Protein AF-K9UWV0-F1 (afdb_monomer_lite)

Radius of gyration: 63.58 Å; chains: 1; bounding box: 113×37×170 Å

Sequence (216 aa):
MSTNNFKTPLGYIEQAIAELRKTQDELQDELREVRNFKEKYFHLETQLQMTQQELENTKLKLQIQEQKLQTEQESIKNLKKEVKNLINESEQTKQKVENLDKKTDKTVQDIKKGVENGSIVAQKALMLKGKDNEHWIKFRKLDGANHHCLQVLRNDNTWHDDVKVKSALFLQASDDKHWMRYKYMKDGKYHTFYIWDVNDTWHHCVRVGAAKKIRD

Secondary structure (DSSP, 8-state):
-----TTSHHHHHHHHHHHHHHHHHHHHHHHHHHHHHHHHHHHHHHHHHHHHHHHHHHHHHHHHHHHHHHHHHHHHHHHHHHHHHHHHHHHHHHHHHHHHHHHHHHHHHHHHHHHHTSHHHHHHS---B-SSTTEEEEEEEE-TT--EEEEEEETTS-EEEEEEE-SSSS---SSTTEEEEE---SSTTEEEEEEEETTS-EEEEEEEEPPP----

Foldseek 3Di:
DDPPPVPDPVSVVVVVVVVVVVVVVVVVVVVVVVVVVVVVVVVVVVVVVVVVVVVVVVVVVVVVVVVVVVVVVVVVVVVVVVVVVVVVVVVVVVVVVVVVVVVVVVVVVVVVVCVVLCVVVQVVPPFPQDPDVFWTFHFDDQDPVRWGWTWIQGNVRDTDDTATADPDPAGQGPDPFWGWDFDDDPPPFWGKIWIAGPVRDTDDIDTDTDPPDPDD

pLDDT: mean 72.87, std 24.26, range [33.03, 98.44]

Structure (mmCIF, N/CA/C/O backbone):
data_AF-K9UWV0-F1
#
_entry.id   AF-K9UWV0-F1
#
loop_
_atom_site.group_PDB
_atom_site.id
_atom_site.type_symbol
_atom_site.label_atom_id
_atom_site.label_alt_id
_atom_site.label_comp_id
_atom_site.label_asym_id
_atom_site.label_entity_id
_atom_site.label_seq_id
_atom_site.pdbx_PDB_ins_code
_atom_site.Cartn_x
_atom_site.Cartn_y
_atom_site.Cartn_z
_atom_site.occupancy
_atom_site.B_iso_or_equiv
_atom_site.auth_seq_id
_atom_site.auth_comp_id
_atom_site.auth_asym_id
_atom_site.auth_atom_id
_atom_site.pdbx_PDB_model_num
ATOM 1 N N . MET A 1 1 ? 26.944 11.329 -88.904 1.00 37.94 1 MET A N 1
ATOM 2 C CA . MET A 1 1 ? 27.932 10.371 -89.442 1.00 37.94 1 MET A CA 1
ATOM 3 C C . MET A 1 1 ? 29.234 10.596 -88.692 1.00 37.94 1 MET A C 1
ATOM 5 O O . MET A 1 1 ? 29.905 11.576 -88.972 1.00 37.94 1 MET A O 1
ATOM 9 N N . SER A 1 2 ? 29.524 9.779 -87.676 1.00 42.41 2 SER A N 1
ATOM 10 C CA . SER A 1 2 ? 30.795 9.859 -86.947 1.00 42.41 2 SER A CA 1
ATOM 11 C C . SER A 1 2 ? 31.796 8.965 -87.669 1.00 42.41 2 SER A C 1
ATOM 13 O O . SER A 1 2 ? 31.591 7.756 -87.771 1.00 42.41 2 SER A O 1
ATOM 15 N N . THR A 1 3 ? 32.811 9.564 -88.280 1.00 50.31 3 THR A N 1
ATOM 16 C CA . THR A 1 3 ? 33.887 8.835 -88.949 1.00 50.31 3 THR A CA 1
ATOM 17 C C . THR A 1 3 ? 34.762 8.189 -87.886 1.00 50.31 3 THR A C 1
ATOM 19 O O . THR A 1 3 ? 35.484 8.877 -87.171 1.00 50.31 3 THR A O 1
ATOM 22 N N . ASN A 1 4 ? 34.678 6.864 -87.788 1.00 55.62 4 ASN A N 1
ATOM 23 C CA . ASN A 1 4 ? 35.527 6.016 -86.958 1.00 55.62 4 ASN A CA 1
ATOM 24 C C . ASN A 1 4 ? 37.013 6.222 -87.311 1.00 55.62 4 ASN A C 1
ATOM 26 O O . ASN A 1 4 ? 37.564 5.522 -88.159 1.00 55.62 4 ASN A O 1
ATOM 30 N N . ASN A 1 5 ? 37.664 7.179 -86.643 1.00 55.94 5 ASN A N 1
ATOM 31 C CA . ASN A 1 5 ? 39.072 7.550 -86.828 1.00 55.94 5 ASN A CA 1
ATOM 32 C C . ASN A 1 5 ? 40.037 6.639 -86.029 1.00 55.94 5 ASN A C 1
ATOM 34 O O . ASN A 1 5 ? 41.188 6.991 -85.769 1.00 55.94 5 ASN A O 1
ATOM 38 N N . PHE A 1 6 ? 39.570 5.438 -85.661 1.00 56.84 6 PHE A N 1
ATOM 39 C CA . PHE A 1 6 ? 40.219 4.453 -84.780 1.00 56.84 6 PHE A CA 1
ATOM 40 C C . PHE A 1 6 ? 41.472 3.777 -85.361 1.00 56.84 6 PHE A C 1
ATOM 42 O O . PHE A 1 6 ? 41.921 2.760 -84.847 1.00 56.84 6 PHE A O 1
ATOM 49 N N . LYS A 1 7 ? 42.023 4.283 -86.467 1.00 61.12 7 LYS A N 1
ATOM 50 C CA . LYS A 1 7 ? 43.226 3.726 -87.107 1.00 61.12 7 LYS A CA 1
ATOM 51 C C . LYS A 1 7 ? 44.430 4.660 -87.042 1.00 61.12 7 LYS A C 1
ATOM 53 O O . LYS A 1 7 ? 45.480 4.325 -87.582 1.00 61.12 7 LYS A O 1
ATOM 58 N N . THR A 1 8 ? 44.294 5.814 -86.389 1.00 77.62 8 THR A N 1
ATOM 59 C CA . THR A 1 8 ? 45.406 6.739 -86.158 1.00 77.62 8 THR A CA 1
ATOM 60 C C . THR A 1 8 ? 45.798 6.731 -84.680 1.00 77.62 8 THR A C 1
ATOM 62 O O . THR A 1 8 ? 44.920 6.627 -83.821 1.00 77.62 8 THR A O 1
ATOM 65 N N . PRO A 1 9 ? 47.094 6.880 -84.352 1.00 83.19 9 PRO A N 1
ATOM 66 C CA . PRO A 1 9 ? 47.540 7.049 -82.970 1.00 83.19 9 PRO A CA 1
ATOM 67 C C . PRO A 1 9 ? 46.796 8.167 -82.220 1.00 83.19 9 PRO A C 1
ATOM 69 O O . PRO A 1 9 ? 46.541 8.037 -81.028 1.00 83.19 9 PRO A O 1
ATOM 72 N N . LEU A 1 10 ? 46.388 9.230 -82.924 1.00 86.56 10 LEU A N 1
ATOM 73 C CA . LEU A 1 10 ? 45.634 10.345 -82.350 1.00 86.56 10 LEU A CA 1
ATOM 74 C C . LEU A 1 10 ? 44.231 9.929 -81.874 1.00 86.56 10 LEU A C 1
ATOM 76 O O . LEU A 1 10 ? 43.853 10.270 -80.759 1.00 86.56 10 LEU A O 1
ATOM 80 N N . GLY A 1 11 ? 43.495 9.134 -82.660 1.00 86.62 11 GLY A N 1
ATOM 81 C CA . GLY A 1 11 ? 42.154 8.670 -82.281 1.00 86.62 11 GLY A CA 1
ATOM 82 C C . GLY A 1 11 ? 42.142 7.777 -81.031 1.00 86.62 11 GLY A C 1
ATOM 83 O O . GLY A 1 11 ? 41.227 7.872 -80.217 1.00 86.62 11 GLY A O 1
ATOM 84 N N . TYR A 1 12 ? 43.183 6.957 -80.830 1.00 88.94 12 TYR A N 1
ATOM 85 C CA . TYR A 1 12 ? 43.345 6.175 -79.596 1.00 88.94 12 TYR A CA 1
ATOM 86 C C . TYR A 1 12 ? 43.600 7.063 -78.372 1.00 88.94 12 TYR A C 1
ATOM 88 O O . TYR A 1 12 ? 43.059 6.802 -77.298 1.00 88.94 12 TYR A O 1
ATOM 96 N N . ILE A 1 13 ? 44.397 8.124 -78.531 1.00 89.38 13 ILE A N 1
ATOM 97 C CA . ILE A 1 13 ? 44.673 9.087 -77.457 1.00 89.38 13 ILE A CA 1
ATOM 98 C C . ILE A 1 13 ? 43.399 9.858 -77.087 1.00 89.38 13 ILE A C 1
ATOM 100 O O . ILE A 1 13 ? 43.100 10.012 -75.905 1.00 89.38 13 ILE A O 1
ATOM 104 N N . GLU A 1 14 ? 42.618 10.303 -78.073 1.00 90.44 14 GLU A N 1
ATOM 105 C CA . GLU A 1 14 ? 41.349 11.006 -77.842 1.00 90.44 14 GLU A CA 1
ATOM 106 C C . GLU A 1 14 ? 40.330 10.133 -77.095 1.00 90.44 14 GLU A C 1
ATOM 108 O O . GLU A 1 14 ? 39.686 10.610 -76.158 1.00 90.44 14 GLU A O 1
ATOM 113 N N . GLN A 1 15 ? 40.226 8.847 -77.450 1.00 89.19 15 GLN A N 1
ATOM 114 C CA . GLN A 1 15 ? 39.376 7.894 -76.733 1.00 89.19 15 GLN A CA 1
ATOM 115 C C . GLN A 1 15 ? 39.848 7.687 -75.290 1.00 89.19 15 GLN A C 1
ATOM 117 O O . GLN A 1 15 ? 39.036 7.774 -74.371 1.00 89.19 15 GLN A O 1
ATOM 122 N N . ALA A 1 16 ? 41.148 7.474 -75.075 1.00 91.81 16 ALA A N 1
ATOM 123 C CA . ALA A 1 16 ? 41.698 7.305 -73.733 1.00 91.81 16 ALA A CA 1
ATOM 124 C C . ALA A 1 16 ? 41.446 8.543 -72.851 1.00 91.81 16 ALA A C 1
ATOM 126 O O . ALA A 1 16 ? 41.105 8.409 -71.679 1.00 91.81 16 ALA A O 1
ATOM 127 N N . ILE A 1 17 ? 41.546 9.756 -73.411 1.00 94.25 17 ILE A N 1
ATOM 128 C CA . ILE A 1 17 ? 41.207 10.998 -72.698 1.00 94.25 17 ILE A CA 1
ATOM 129 C C . ILE A 1 17 ? 39.714 11.044 -72.345 1.00 94.25 17 ILE A C 1
ATOM 131 O O . ILE A 1 17 ? 39.366 11.456 -71.238 1.00 94.25 17 ILE A O 1
ATOM 135 N N . ALA A 1 18 ? 38.827 10.645 -73.261 1.00 94.44 18 ALA A N 1
ATOM 136 C CA . ALA A 1 18 ? 37.388 10.619 -73.005 1.00 94.44 18 ALA A CA 1
ATOM 137 C C . ALA A 1 18 ? 37.016 9.606 -71.908 1.00 94.44 18 ALA A C 1
ATOM 139 O O . ALA A 1 18 ? 36.227 9.931 -71.021 1.00 94.44 18 ALA A O 1
ATOM 140 N N . GLU A 1 19 ? 37.619 8.416 -71.930 1.00 95.44 19 GLU A N 1
ATOM 141 C CA . GLU A 1 19 ? 37.446 7.396 -70.892 1.00 95.44 19 GLU A CA 1
ATOM 142 C C . GLU A 1 19 ? 37.966 7.886 -69.536 1.00 95.44 19 GLU A C 1
ATOM 144 O O . GLU A 1 19 ? 37.238 7.815 -68.551 1.00 95.44 19 GLU A O 1
ATOM 149 N N . LEU A 1 20 ? 39.162 8.489 -69.489 1.00 95.81 20 LEU A N 1
ATOM 150 C CA . LEU A 1 20 ? 39.713 9.068 -68.259 1.00 95.81 20 LEU A CA 1
ATOM 151 C C . LEU A 1 20 ? 38.813 10.157 -67.666 1.00 95.81 20 LEU A C 1
ATOM 153 O O . LEU A 1 20 ? 38.640 10.205 -66.450 1.00 95.81 20 LEU A O 1
ATOM 157 N N . ARG A 1 21 ? 38.218 11.016 -68.505 1.00 96.00 21 ARG A N 1
ATOM 158 C CA . ARG A 1 21 ? 37.252 12.030 -68.049 1.00 96.00 21 ARG A CA 1
ATOM 159 C C . ARG A 1 21 ? 35.995 11.390 -67.469 1.00 96.00 21 ARG A C 1
ATOM 161 O O . ARG A 1 21 ? 35.570 11.788 -66.395 1.00 96.00 21 ARG A O 1
ATOM 168 N N . LYS A 1 22 ? 35.452 10.361 -68.125 1.00 96.50 22 LYS A N 1
ATOM 169 C CA . LYS A 1 22 ? 34.289 9.620 -67.616 1.00 96.50 22 LYS A CA 1
ATOM 170 C C . LYS A 1 22 ? 34.577 8.992 -66.252 1.00 96.50 22 LYS A C 1
ATOM 172 O O . LYS A 1 22 ? 33.783 9.147 -65.335 1.00 96.50 22 LYS A O 1
ATOM 177 N N . THR A 1 23 ? 35.731 8.345 -66.099 1.00 96.69 23 THR A N 1
ATOM 178 C CA . THR A 1 23 ? 36.153 7.766 -64.816 1.00 96.69 23 THR A CA 1
ATOM 179 C C . THR A 1 23 ? 36.394 8.841 -63.753 1.00 96.69 23 THR A C 1
AT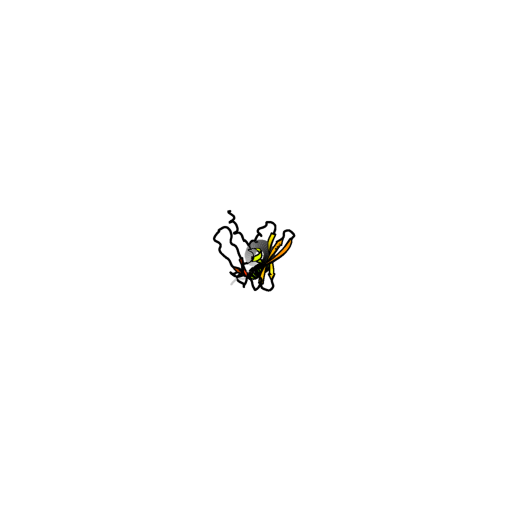OM 181 O O . THR A 1 23 ? 36.105 8.623 -62.580 1.00 96.69 23 THR A O 1
ATOM 184 N N . GLN A 1 24 ? 36.904 10.015 -6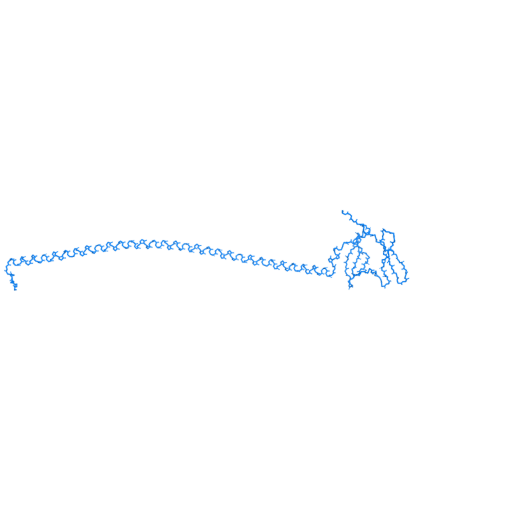4.139 1.00 97.06 24 GLN A N 1
ATOM 185 C CA . GLN A 1 24 ? 37.061 11.148 -63.226 1.00 97.06 24 GLN A CA 1
ATOM 186 C C . GLN A 1 24 ? 35.707 11.655 -62.711 1.00 97.06 24 GLN A C 1
ATOM 188 O O . GLN A 1 24 ? 35.596 11.930 -61.516 1.00 97.06 24 GLN A O 1
ATOM 193 N N . ASP A 1 25 ? 34.702 11.765 -63.581 1.00 97.00 25 ASP A N 1
ATOM 194 C CA . ASP A 1 25 ? 33.349 12.186 -63.205 1.00 97.00 25 ASP A CA 1
ATOM 195 C C . ASP A 1 25 ? 32.685 11.143 -62.285 1.00 97.00 25 ASP A C 1
ATOM 197 O O . ASP A 1 25 ? 32.181 11.496 -61.220 1.00 97.00 25 ASP A O 1
ATOM 201 N N . GLU A 1 26 ? 32.790 9.849 -62.617 1.00 97.38 26 GLU A N 1
ATOM 202 C CA . GLU A 1 26 ? 32.288 8.746 -61.777 1.00 97.38 26 GLU A CA 1
ATOM 203 C C . GLU A 1 26 ? 32.927 8.756 -60.377 1.00 97.38 26 GLU A C 1
ATOM 205 O O . GLU A 1 26 ? 32.229 8.662 -59.368 1.00 97.38 26 GLU A O 1
ATOM 210 N N . LEU A 1 27 ? 34.246 8.963 -60.291 1.00 97.38 27 LEU A N 1
ATOM 211 C CA . LEU A 1 27 ? 34.951 9.059 -59.010 1.00 97.38 27 LEU A CA 1
ATOM 212 C C . LEU A 1 27 ? 34.502 10.280 -58.186 1.00 97.38 27 LEU A C 1
ATOM 214 O O . LEU A 1 27 ? 34.471 10.224 -56.954 1.00 97.38 27 LEU A O 1
ATOM 218 N N . GLN A 1 28 ? 34.174 11.401 -58.836 1.00 97.19 28 GLN A N 1
ATOM 219 C CA . GLN A 1 28 ? 33.650 12.582 -58.144 1.00 97.19 28 GLN A CA 1
ATOM 220 C C . GLN A 1 28 ? 32.257 12.331 -57.562 1.00 97.19 28 GLN A C 1
ATOM 222 O O . GLN A 1 28 ? 31.992 12.759 -56.431 1.00 97.19 28 GLN A O 1
ATOM 227 N N . ASP A 1 29 ? 31.401 11.617 -58.291 1.00 97.56 29 ASP A N 1
ATOM 228 C CA . ASP A 1 29 ? 30.075 11.226 -57.817 1.00 97.56 29 ASP A CA 1
ATOM 229 C C . ASP A 1 29 ? 30.173 10.248 -56.637 1.00 97.56 29 ASP A C 1
ATOM 231 O O . ASP A 1 29 ? 29.576 10.499 -55.586 1.00 97.56 29 ASP A O 1
ATOM 235 N N . GLU A 1 30 ? 31.020 9.218 -56.725 1.00 97.81 30 GLU A N 1
ATOM 236 C CA . GLU A 1 30 ? 31.270 8.292 -55.610 1.00 97.81 30 GLU A CA 1
ATOM 237 C C . GLU A 1 30 ? 31.811 9.018 -54.366 1.00 97.81 30 GLU A C 1
ATOM 239 O O . GLU A 1 30 ? 31.345 8.797 -53.244 1.00 97.81 30 GLU A O 1
ATOM 244 N N . LEU A 1 31 ? 32.753 9.956 -54.534 1.00 97.81 31 LEU A N 1
ATOM 245 C CA . LEU A 1 31 ? 33.264 10.776 -53.429 1.00 97.81 31 LEU A CA 1
ATOM 246 C C . LEU A 1 31 ? 32.161 11.609 -52.769 1.00 97.81 31 LEU A C 1
ATOM 248 O O . LEU A 1 31 ? 32.177 11.809 -51.548 1.00 97.81 31 LEU A O 1
ATOM 252 N N . ARG A 1 32 ? 31.207 12.113 -53.556 1.00 97.81 32 ARG A N 1
ATOM 253 C CA . ARG A 1 32 ? 30.051 12.849 -53.041 1.00 97.81 32 ARG A CA 1
ATOM 254 C C . ARG A 1 32 ? 29.122 11.928 -52.252 1.00 97.81 32 ARG A C 1
ATOM 256 O O . ARG A 1 32 ? 28.678 12.314 -51.169 1.00 97.81 32 ARG A O 1
ATOM 263 N N . GLU A 1 33 ? 28.868 10.719 -52.738 1.00 98.12 33 GLU A N 1
ATOM 264 C CA . GLU A 1 33 ? 28.063 9.725 -52.025 1.00 98.12 33 GLU A CA 1
ATOM 265 C C . GLU A 1 33 ? 28.701 9.301 -50.700 1.00 98.12 33 GLU A C 1
ATOM 267 O O . GLU A 1 33 ? 28.022 9.283 -49.671 1.00 98.12 33 GLU A O 1
ATOM 272 N N . VAL A 1 34 ? 30.015 9.060 -50.683 1.00 97.62 34 VAL A N 1
ATOM 273 C CA . VAL A 1 34 ? 30.759 8.722 -49.459 1.00 97.62 34 VAL A CA 1
ATOM 274 C C . VAL A 1 34 ? 30.664 9.845 -48.424 1.00 97.62 34 VAL A C 1
ATOM 276 O O . VAL A 1 34 ? 30.455 9.576 -47.238 1.00 97.62 34 VAL A O 1
ATOM 279 N N . ARG A 1 35 ? 30.765 11.113 -48.846 1.00 97.38 35 ARG A N 1
ATOM 280 C CA . ARG A 1 35 ? 30.580 12.266 -47.945 1.00 97.38 35 ARG A CA 1
ATOM 281 C C . ARG A 1 35 ? 29.165 12.307 -47.371 1.00 97.38 35 ARG A C 1
ATOM 283 O O . ARG A 1 35 ? 29.018 12.403 -46.154 1.00 97.38 35 ARG A O 1
ATOM 290 N N . ASN A 1 36 ? 28.148 12.138 -48.215 1.00 97.75 36 ASN A N 1
ATOM 291 C CA . ASN A 1 36 ? 26.752 12.092 -47.775 1.00 97.75 36 ASN A CA 1
ATOM 292 C C . ASN A 1 36 ? 26.501 10.940 -46.786 1.00 97.75 36 ASN A C 1
ATOM 294 O O . ASN A 1 36 ? 25.781 11.104 -45.801 1.00 97.75 36 ASN A O 1
ATOM 298 N N . PHE A 1 37 ? 27.085 9.764 -47.031 1.00 98.12 37 PHE A N 1
ATOM 299 C CA . PHE A 1 37 ? 26.962 8.622 -46.129 1.00 98.12 37 PHE A CA 1
ATOM 300 C C . PHE A 1 37 ? 27.626 8.901 -44.778 1.00 98.12 37 PHE A C 1
ATOM 302 O O . PHE A 1 37 ? 27.039 8.620 -43.734 1.00 98.12 37 PHE A O 1
ATOM 309 N N . LYS A 1 38 ? 28.813 9.517 -44.784 1.00 97.88 38 LYS A N 1
ATOM 310 C CA . LYS A 1 38 ? 29.529 9.904 -43.565 1.00 97.88 38 LYS A CA 1
ATOM 311 C C . LYS A 1 38 ? 28.720 10.880 -42.704 1.00 97.88 38 LYS A C 1
ATOM 313 O O . LYS A 1 38 ? 28.665 10.711 -41.489 1.00 97.88 38 LYS A O 1
ATOM 318 N N . GLU A 1 39 ? 28.068 11.864 -43.319 1.00 97.81 39 GLU A N 1
ATOM 319 C CA . GLU A 1 39 ? 27.196 12.809 -42.608 1.00 97.81 39 GLU A CA 1
ATOM 320 C C . GLU A 1 39 ? 25.982 12.109 -41.985 1.00 97.81 39 GLU A C 1
ATOM 322 O O . GLU A 1 39 ? 25.679 12.321 -40.809 1.00 97.81 39 GLU A O 1
ATOM 327 N N . LYS A 1 40 ? 25.324 11.213 -42.734 1.00 98.25 40 LYS A N 1
ATOM 328 C CA . LYS A 1 40 ? 24.206 10.406 -42.217 1.00 98.25 40 LYS A CA 1
ATOM 329 C C . LYS A 1 40 ? 24.632 9.508 -41.058 1.00 98.25 40 LYS A C 1
ATOM 331 O O . LYS A 1 40 ? 23.900 9.406 -40.077 1.00 98.25 40 LYS A O 1
ATOM 336 N N . TYR A 1 41 ? 25.804 8.885 -41.157 1.00 97.88 41 TYR A N 1
ATOM 337 C CA . TYR A 1 41 ? 26.362 8.057 -40.091 1.00 97.88 41 TYR A CA 1
ATOM 338 C C . TYR A 1 41 ? 26.585 8.875 -38.814 1.00 97.88 41 TYR A C 1
ATOM 340 O O . TYR A 1 41 ? 26.108 8.487 -37.752 1.00 97.88 41 TYR A O 1
ATOM 348 N N . PHE A 1 42 ? 27.228 10.042 -38.926 1.00 97.81 42 PHE A N 1
ATOM 349 C CA . PHE A 1 42 ? 27.463 10.925 -37.781 1.00 97.81 42 PHE A CA 1
ATOM 350 C C . PHE A 1 42 ? 26.152 11.404 -37.135 1.00 97.81 42 PHE A C 1
ATOM 352 O O . PHE A 1 42 ? 26.025 11.463 -35.909 1.00 97.81 42 PHE A O 1
ATOM 359 N N . HIS A 1 43 ? 25.144 11.708 -37.957 1.00 97.88 43 HIS A N 1
ATOM 360 C CA . HIS A 1 43 ? 23.821 12.069 -37.460 1.00 97.88 43 HIS A CA 1
ATOM 361 C C . HIS A 1 43 ? 23.169 10.922 -36.675 1.00 97.88 43 HIS A C 1
ATOM 363 O O . HIS A 1 43 ? 22.647 11.146 -35.583 1.00 97.88 43 HIS A O 1
ATOM 369 N N . LEU A 1 44 ? 23.235 9.695 -37.197 1.00 98.38 44 LEU A N 1
ATOM 370 C CA . LEU A 1 44 ? 22.679 8.516 -36.534 1.00 98.38 44 LEU A CA 1
ATOM 371 C C . LEU A 1 44 ? 23.409 8.194 -35.223 1.00 98.38 44 LEU A C 1
ATOM 373 O O . LEU A 1 44 ? 22.766 7.865 -34.230 1.00 98.38 44 LEU A O 1
ATOM 377 N N . GLU A 1 45 ? 24.734 8.333 -35.196 1.00 98.12 45 GLU A N 1
ATOM 378 C CA . GLU A 1 45 ? 25.544 8.166 -33.985 1.00 98.12 45 GLU A CA 1
ATOM 379 C C . GLU A 1 45 ? 25.135 9.167 -32.894 1.00 98.12 45 GLU A C 1
ATOM 381 O O . GLU A 1 45 ? 24.951 8.789 -31.737 1.00 98.12 45 GLU A O 1
ATOM 386 N N . THR A 1 46 ? 24.888 10.425 -33.274 1.00 98.06 46 THR A N 1
ATOM 387 C CA . THR A 1 46 ? 24.397 11.459 -32.350 1.00 98.06 46 THR A CA 1
ATOM 388 C C . THR A 1 46 ? 23.009 11.114 -31.805 1.00 98.06 46 THR A C 1
ATOM 390 O O . THR A 1 46 ? 22.779 11.192 -30.599 1.00 98.06 46 THR A O 1
ATOM 393 N N . GLN A 1 47 ? 22.080 10.690 -32.671 1.00 98.38 47 GLN A N 1
ATOM 394 C CA . GLN A 1 47 ? 20.742 10.269 -32.240 1.00 98.38 47 GLN A CA 1
ATOM 395 C C . GLN A 1 47 ? 20.805 9.082 -31.275 1.00 98.38 47 GLN A C 1
ATOM 397 O O . GLN A 1 47 ? 20.119 9.084 -30.255 1.00 98.38 47 GLN A O 1
ATOM 402 N N . LEU A 1 48 ? 21.664 8.099 -31.556 1.00 98.19 48 LEU A N 1
ATOM 403 C CA . LEU A 1 48 ? 21.847 6.936 -30.695 1.00 98.19 48 LEU A CA 1
ATOM 404 C C . LEU A 1 48 ? 22.325 7.343 -29.295 1.00 98.19 48 LEU A C 1
ATOM 406 O O . LEU A 1 48 ? 21.781 6.854 -28.304 1.00 98.19 48 LEU A O 1
ATOM 410 N N . GLN A 1 49 ? 23.293 8.259 -29.204 1.00 98.25 49 GLN A N 1
ATOM 411 C CA . GLN A 1 49 ? 23.774 8.782 -27.921 1.00 98.25 49 GLN A CA 1
ATOM 412 C C . GLN A 1 49 ? 22.663 9.503 -27.143 1.00 98.25 49 GLN A C 1
ATOM 414 O O . GLN A 1 49 ? 22.512 9.284 -25.940 1.00 98.25 49 GLN A O 1
ATOM 419 N N . MET A 1 50 ? 21.842 10.309 -27.824 1.00 98.00 50 MET A N 1
ATOM 420 C CA . MET A 1 50 ? 20.699 10.980 -27.196 1.00 98.00 50 MET A CA 1
ATOM 421 C C . MET A 1 50 ? 19.680 9.972 -26.653 1.00 98.00 50 MET A C 1
ATOM 423 O O . MET A 1 50 ? 19.288 10.058 -25.490 1.00 98.00 50 MET A O 1
ATOM 427 N N . THR A 1 51 ? 19.299 8.970 -27.451 1.00 98.25 51 THR A N 1
ATOM 428 C CA . THR A 1 51 ? 18.356 7.928 -27.019 1.00 98.25 51 THR A CA 1
ATOM 429 C C . THR A 1 51 ? 18.906 7.103 -25.853 1.00 98.25 51 THR A C 1
ATOM 431 O O . THR A 1 51 ? 18.159 6.765 -24.936 1.00 98.25 51 THR A O 1
ATOM 434 N N . GLN A 1 52 ? 20.209 6.805 -25.833 1.00 98.25 52 GLN A N 1
ATOM 435 C CA . GLN A 1 52 ? 20.848 6.130 -24.697 1.00 98.25 52 GLN A CA 1
ATOM 436 C C . GLN A 1 52 ? 20.747 6.963 -23.413 1.00 98.25 52 GLN A C 1
ATOM 438 O O . GLN A 1 52 ? 20.413 6.429 -22.354 1.00 98.25 52 GLN A O 1
ATOM 443 N N . GLN A 1 53 ? 20.970 8.275 -23.501 1.00 98.19 53 GLN A N 1
ATOM 444 C CA . GLN A 1 53 ? 20.840 9.169 -22.353 1.00 98.19 53 GLN A CA 1
ATOM 445 C C . GLN A 1 53 ? 19.389 9.258 -21.851 1.00 98.19 53 GLN A C 1
ATOM 447 O O . GLN A 1 53 ? 19.139 9.235 -20.644 1.00 98.19 53 GLN A O 1
ATOM 452 N N . GLU A 1 54 ? 18.414 9.332 -22.758 1.00 98.44 54 GLU A N 1
ATOM 453 C CA . GLU A 1 54 ? 16.988 9.320 -22.412 1.00 98.44 54 GLU A CA 1
ATOM 454 C C . GLU A 1 54 ? 16.559 8.006 -21.750 1.00 98.44 54 GLU A C 1
ATOM 456 O O . GLU A 1 54 ? 15.784 8.021 -20.785 1.00 98.44 54 GLU A O 1
ATOM 461 N N . LEU A 1 55 ? 17.090 6.876 -22.224 1.00 98.19 55 LEU A N 1
ATOM 462 C CA . LEU A 1 55 ? 16.835 5.562 -21.646 1.00 98.19 55 LEU A CA 1
ATOM 463 C C . LEU A 1 55 ? 17.350 5.478 -20.204 1.00 98.19 55 LEU A C 1
ATOM 465 O O . LEU A 1 55 ? 16.596 5.083 -19.313 1.00 98.19 55 LEU A O 1
ATOM 469 N N . GLU A 1 56 ? 18.589 5.905 -19.950 1.00 98.19 56 GLU A N 1
ATOM 470 C CA . GLU A 1 56 ? 19.157 5.930 -18.595 1.00 98.19 56 GLU A CA 1
ATOM 471 C C . GLU A 1 56 ? 18.373 6.870 -17.667 1.00 98.19 56 GLU A C 1
ATOM 473 O O . GLU A 1 56 ? 18.016 6.499 -16.547 1.00 98.19 56 GLU A O 1
ATOM 478 N N . ASN A 1 57 ? 17.984 8.052 -18.153 1.00 98.00 57 ASN A N 1
ATOM 479 C CA . ASN A 1 57 ? 17.133 8.973 -17.395 1.00 98.00 57 ASN A CA 1
ATOM 480 C C . ASN A 1 57 ? 15.769 8.358 -17.047 1.00 98.00 57 ASN A C 1
ATOM 482 O O . ASN A 1 57 ? 15.254 8.545 -15.941 1.00 98.00 57 ASN A O 1
ATOM 486 N N . THR A 1 58 ? 15.167 7.627 -17.983 1.00 98.31 58 THR A N 1
ATOM 487 C CA . THR A 1 58 ? 13.876 6.959 -17.776 1.00 98.31 58 THR A CA 1
ATOM 488 C C . THR A 1 58 ? 14.005 5.825 -16.764 1.00 98.31 58 THR A C 1
ATOM 490 O O . THR A 1 58 ? 13.169 5.702 -15.869 1.00 98.31 58 THR A O 1
ATOM 493 N N . LYS A 1 59 ? 15.087 5.048 -16.839 1.00 98.38 59 LYS A N 1
ATOM 494 C CA . LYS A 1 59 ? 15.404 3.979 -15.889 1.00 98.38 59 LYS A CA 1
ATOM 495 C C . LYS A 1 59 ? 15.585 4.510 -14.465 1.00 98.38 59 LYS A C 1
ATOM 497 O O . LYS A 1 59 ? 15.021 3.941 -13.534 1.00 98.38 59 LYS A O 1
ATOM 502 N N . LEU A 1 60 ? 16.283 5.634 -14.294 1.00 98.31 60 LEU A N 1
ATOM 503 C CA . LEU A 1 60 ? 16.420 6.297 -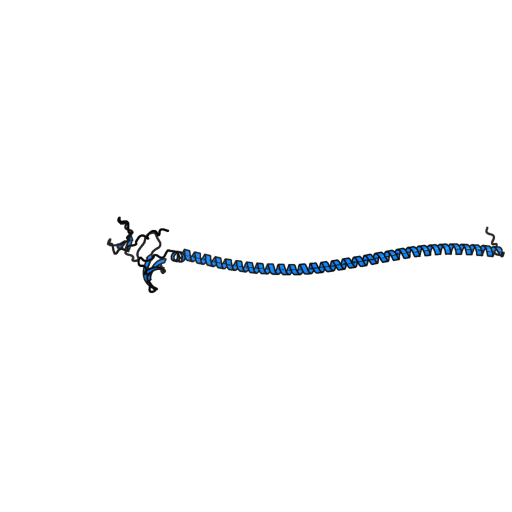12.991 1.00 98.31 60 LEU A CA 1
ATOM 504 C C . LEU A 1 60 ? 15.065 6.757 -12.436 1.00 98.31 60 LEU A C 1
ATOM 506 O O . LEU A 1 60 ? 14.760 6.526 -11.266 1.00 98.31 60 LEU A O 1
ATOM 510 N N . LYS A 1 61 ? 14.219 7.373 -13.272 1.00 98.44 61 LYS A N 1
ATOM 511 C CA . LYS A 1 61 ? 12.862 7.778 -12.864 1.00 98.44 61 LYS A CA 1
ATOM 512 C C . LYS A 1 61 ? 12.019 6.581 -12.426 1.00 98.44 61 LYS A C 1
ATOM 514 O O . LYS A 1 61 ? 11.309 6.691 -11.428 1.00 98.44 61 LYS A O 1
ATOM 519 N N . LEU A 1 62 ? 12.122 5.460 -13.140 1.00 98.31 62 LEU A N 1
ATOM 520 C CA . LEU A 1 62 ? 11.412 4.228 -12.806 1.00 98.31 62 LEU A CA 1
ATOM 521 C C . LEU A 1 62 ? 11.854 3.687 -11.440 1.00 98.31 62 LEU A C 1
ATOM 523 O O . LEU A 1 62 ? 11.007 3.452 -10.586 1.00 98.31 62 LEU A O 1
ATOM 527 N N . GLN A 1 63 ? 13.163 3.604 -11.186 1.00 98.06 63 GLN A N 1
ATOM 528 C CA . GLN A 1 63 ? 13.697 3.161 -9.890 1.00 98.06 63 GLN A CA 1
ATOM 529 C C . GLN A 1 63 ? 13.222 4.044 -8.726 1.00 98.06 63 GLN A C 1
ATOM 531 O O . GLN A 1 63 ? 12.851 3.543 -7.665 1.00 98.06 63 GLN A O 1
ATOM 536 N N . ILE A 1 64 ? 13.181 5.367 -8.922 1.00 98.06 64 ILE A N 1
ATOM 537 C CA . ILE A 1 64 ? 12.658 6.301 -7.913 1.00 98.06 64 ILE A CA 1
ATOM 538 C C . ILE A 1 64 ? 11.165 6.048 -7.655 1.00 98.06 64 ILE A C 1
ATOM 540 O O . ILE A 1 64 ? 10.716 6.106 -6.509 1.00 98.06 64 ILE A O 1
ATOM 544 N N . GLN A 1 65 ? 10.377 5.786 -8.701 1.00 98.25 65 GLN A N 1
ATOM 545 C CA . GLN A 1 65 ? 8.954 5.474 -8.554 1.00 98.25 65 GLN A CA 1
ATOM 546 C C . GLN A 1 65 ? 8.724 4.134 -7.845 1.00 98.25 65 GLN A C 1
ATOM 548 O O . GLN A 1 65 ? 7.855 4.064 -6.979 1.00 98.25 65 GLN A O 1
ATOM 553 N N . GLU A 1 66 ? 9.523 3.109 -8.141 1.00 98.00 66 GLU A N 1
ATOM 554 C CA . GLU A 1 66 ? 9.465 1.811 -7.457 1.00 98.00 66 GLU A CA 1
ATOM 555 C C . GLU A 1 66 ? 9.729 1.953 -5.950 1.00 98.00 66 GLU A C 1
ATOM 557 O O . GLU A 1 66 ? 8.967 1.430 -5.136 1.00 98.00 66 GLU A O 1
ATOM 562 N N . GLN A 1 67 ? 10.741 2.736 -5.559 1.00 97.94 67 GLN A N 1
ATOM 563 C CA . GLN A 1 67 ? 11.041 3.002 -4.145 1.00 97.94 67 GLN A CA 1
ATOM 564 C C . GLN A 1 67 ? 9.906 3.748 -3.428 1.00 97.94 67 GLN A C 1
ATOM 566 O O . GLN A 1 67 ? 9.561 3.422 -2.286 1.00 97.94 67 GLN A O 1
ATOM 571 N N . LYS A 1 68 ? 9.293 4.737 -4.094 1.00 98.25 68 LYS A N 1
ATOM 572 C CA . LYS A 1 68 ? 8.121 5.447 -3.553 1.00 98.25 68 LYS A CA 1
ATOM 573 C C . LYS A 1 68 ? 6.947 4.497 -3.346 1.00 98.25 68 LYS A C 1
ATOM 575 O O . LYS A 1 68 ? 6.363 4.492 -2.265 1.00 98.25 68 LYS A O 1
ATOM 580 N N . LEU A 1 69 ? 6.659 3.654 -4.337 1.00 98.00 69 LEU A N 1
ATOM 581 C CA . LEU A 1 69 ? 5.581 2.673 -4.256 1.00 98.00 69 LEU A CA 1
ATOM 582 C C . LEU A 1 69 ? 5.801 1.689 -3.100 1.00 98.00 69 LEU A C 1
ATOM 584 O O . LEU A 1 69 ? 4.868 1.400 -2.354 1.00 98.00 69 LEU A O 1
ATOM 588 N N . GLN A 1 70 ? 7.032 1.210 -2.909 1.00 97.44 70 GLN A N 1
ATOM 589 C CA . GLN A 1 70 ? 7.368 0.325 -1.793 1.00 97.44 70 GLN A CA 1
ATOM 590 C C . GLN A 1 70 ? 7.138 1.006 -0.434 1.00 97.44 70 GLN A C 1
ATOM 592 O O . GLN A 1 70 ? 6.535 0.417 0.464 1.00 97.44 70 GLN A O 1
ATOM 597 N N . THR A 1 71 ? 7.540 2.272 -0.305 1.00 97.62 71 THR A N 1
ATOM 598 C CA . THR A 1 71 ? 7.334 3.063 0.921 1.00 97.62 71 THR A CA 1
ATOM 599 C C . THR A 1 71 ? 5.841 3.264 1.218 1.00 97.62 71 THR A C 1
ATOM 601 O O . THR A 1 71 ? 5.394 3.108 2.357 1.00 97.62 71 THR A O 1
ATOM 604 N N . GLU A 1 72 ? 5.035 3.565 0.197 1.00 98.19 72 GLU A N 1
ATOM 605 C CA . GLU A 1 72 ? 3.581 3.708 0.339 1.00 98.19 72 GLU A CA 1
ATOM 606 C C . GLU A 1 72 ? 2.907 2.386 0.732 1.00 98.19 72 GLU A C 1
ATOM 608 O O . GLU A 1 72 ? 2.038 2.372 1.606 1.00 98.19 72 GLU A O 1
ATOM 613 N N . GLN A 1 73 ? 3.338 1.259 0.158 1.00 97.88 73 GLN A N 1
ATOM 614 C CA . GLN A 1 73 ? 2.833 -0.067 0.526 1.00 97.88 73 GLN A CA 1
ATOM 615 C C . GLN A 1 73 ? 3.106 -0.404 1.999 1.00 97.88 73 GLN A C 1
ATOM 617 O O . GLN A 1 73 ? 2.231 -0.944 2.686 1.00 97.88 73 GLN A O 1
ATOM 622 N N . GLU A 1 74 ? 4.292 -0.071 2.508 1.00 97.88 74 GLU A N 1
ATOM 623 C CA . GLU A 1 74 ? 4.634 -0.250 3.922 1.00 97.88 74 GLU A CA 1
ATOM 624 C C . GLU A 1 74 ? 3.781 0.642 4.833 1.00 97.88 74 GLU A C 1
ATOM 626 O O . GLU A 1 74 ? 3.243 0.162 5.837 1.00 97.88 74 GLU A O 1
ATOM 631 N N . SER A 1 75 ? 3.575 1.903 4.446 1.00 98.06 75 SER A N 1
ATOM 632 C CA . SER A 1 75 ? 2.692 2.836 5.155 1.00 98.06 75 SER A CA 1
ATOM 633 C C . SER A 1 75 ? 1.255 2.307 5.242 1.00 98.06 75 SER A C 1
ATOM 635 O O . SER A 1 75 ? 0.685 2.209 6.332 1.00 98.06 75 SER A O 1
ATOM 637 N N . ILE A 1 76 ? 0.693 1.834 4.123 1.00 97.94 76 ILE A N 1
ATOM 638 C CA . ILE A 1 76 ? -0.648 1.228 4.076 1.00 97.94 76 ILE A CA 1
ATOM 639 C C . ILE A 1 76 ? -0.730 -0.001 4.990 1.00 97.94 76 ILE A C 1
ATOM 641 O O . ILE A 1 76 ? -1.723 -0.197 5.698 1.00 97.94 76 ILE A O 1
ATOM 645 N N . LYS A 1 77 ? 0.310 -0.841 5.012 1.00 97.88 77 LYS A N 1
ATOM 646 C CA . LYS A 1 77 ? 0.362 -2.020 5.886 1.00 97.88 77 LYS A CA 1
ATOM 647 C C . LYS A 1 77 ? 0.347 -1.631 7.366 1.00 97.88 77 LYS A C 1
ATOM 649 O O . LYS A 1 77 ? -0.295 -2.327 8.156 1.00 97.88 77 LYS A O 1
ATOM 654 N N . ASN A 1 78 ? 1.022 -0.545 7.737 1.00 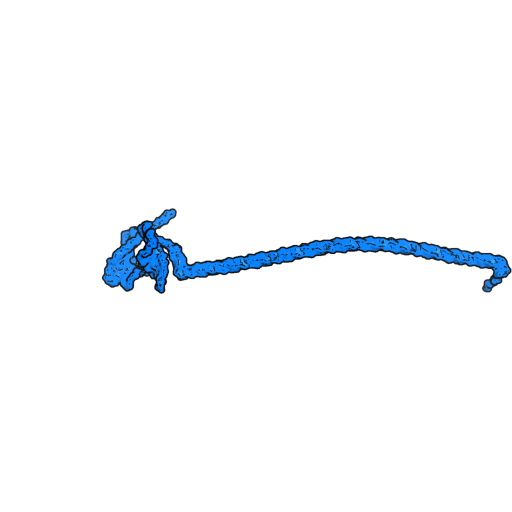97.62 78 ASN A N 1
ATOM 655 C CA . ASN A 1 78 ? 1.026 -0.031 9.106 1.00 97.62 78 ASN A CA 1
ATOM 656 C C . ASN A 1 78 ? -0.336 0.557 9.487 1.00 97.62 78 ASN A C 1
ATOM 658 O O . ASN A 1 78 ? -0.908 0.124 10.487 1.00 97.62 78 ASN A O 1
ATOM 662 N N . LEU A 1 79 ? -0.925 1.400 8.635 1.00 98.19 79 LEU A N 1
ATOM 663 C CA . LEU A 1 79 ? -2.277 1.933 8.842 1.00 98.19 79 LEU A CA 1
ATOM 664 C C . LEU A 1 79 ? -3.315 0.816 9.001 1.00 98.19 79 LEU A C 1
ATOM 666 O O . LEU A 1 79 ? -4.170 0.865 9.881 1.00 98.19 79 LEU A O 1
ATOM 670 N N . LYS A 1 80 ? -3.214 -0.258 8.208 1.00 97.75 80 LYS A N 1
ATOM 671 C CA . LYS A 1 80 ? -4.111 -1.416 8.335 1.00 97.75 80 LYS A CA 1
ATOM 672 C C . LYS A 1 80 ? -3.990 -2.110 9.698 1.00 97.75 80 LYS A C 1
ATOM 674 O O . LYS A 1 80 ? -4.992 -2.605 10.216 1.00 97.75 80 LYS A O 1
ATOM 679 N N . LYS A 1 81 ? -2.787 -2.168 10.282 1.00 97.62 81 LYS A N 1
ATOM 680 C CA . LYS A 1 81 ? -2.588 -2.698 11.641 1.00 97.62 81 LYS A CA 1
ATOM 681 C C . LYS A 1 81 ? -3.195 -1.768 12.689 1.00 97.62 81 LYS A C 1
ATOM 683 O O . LYS A 1 81 ? -3.885 -2.259 13.576 1.00 97.62 81 LYS A O 1
ATOM 688 N N . GLU A 1 82 ? -2.985 -0.460 12.563 1.00 97.81 82 GLU A N 1
ATOM 689 C CA . GLU A 1 82 ? -3.556 0.539 13.475 1.00 97.81 82 GLU A CA 1
ATOM 690 C C . GLU A 1 82 ? -5.085 0.499 13.471 1.00 97.81 82 GLU A C 1
ATOM 692 O O . GLU A 1 82 ? -5.700 0.385 14.528 1.00 97.81 82 GLU A O 1
ATOM 697 N N . VAL A 1 83 ? -5.707 0.462 12.288 1.00 98.00 83 VAL A N 1
ATOM 698 C CA . VAL A 1 83 ? -7.165 0.323 12.153 1.00 98.00 83 VAL A CA 1
ATOM 699 C C . VAL A 1 83 ? -7.662 -0.959 12.821 1.00 98.00 83 VAL A C 1
ATOM 701 O O . VAL A 1 83 ? -8.662 -0.932 13.534 1.00 98.00 83 VAL A O 1
ATOM 704 N N . LYS A 1 84 ? -6.958 -2.085 12.648 1.00 97.81 84 LYS A N 1
ATOM 705 C CA . LYS A 1 84 ? -7.329 -3.343 13.312 1.00 97.81 84 LYS A CA 1
ATOM 706 C C . LYS A 1 84 ? -7.256 -3.228 14.839 1.00 97.81 84 LYS A C 1
ATOM 708 O O . LYS A 1 84 ? -8.129 -3.757 15.522 1.00 97.81 84 LYS A O 1
ATOM 713 N N . ASN A 1 85 ? -6.245 -2.544 15.369 1.00 97.38 85 ASN A N 1
ATOM 714 C CA . ASN A 1 85 ? -6.121 -2.318 16.808 1.00 97.38 85 ASN A CA 1
ATOM 715 C C . ASN A 1 85 ? -7.270 -1.447 17.333 1.00 97.38 85 ASN A C 1
ATOM 717 O O . ASN A 1 85 ? -7.907 -1.831 18.309 1.00 97.38 85 ASN A O 1
ATOM 721 N N . LEU A 1 86 ? -7.604 -0.358 16.635 1.00 98.25 86 LEU A N 1
ATOM 722 C CA . LEU A 1 86 ? -8.728 0.512 16.994 1.00 98.25 86 LEU A CA 1
ATOM 723 C C . LEU A 1 86 ? -10.071 -0.231 16.980 1.00 98.25 86 LEU A C 1
ATOM 725 O O . LEU A 1 86 ? -10.900 -0.020 17.863 1.00 98.25 86 LEU A O 1
ATOM 729 N N . ILE A 1 87 ? -10.286 -1.131 16.013 1.00 97.94 87 ILE A N 1
ATOM 730 C CA . ILE A 1 87 ? -11.484 -1.985 15.978 1.00 97.94 87 ILE A CA 1
ATOM 731 C C . ILE A 1 87 ? -11.545 -2.864 17.233 1.00 97.94 87 ILE A C 1
ATOM 733 O O . ILE A 1 87 ? -12.568 -2.877 17.916 1.00 97.94 87 ILE A O 1
ATOM 737 N N . ASN A 1 88 ? -10.446 -3.535 17.587 1.00 97.69 88 ASN A N 1
ATOM 738 C CA . ASN A 1 88 ? -10.400 -4.382 18.782 1.00 97.69 88 ASN A CA 1
ATOM 739 C C . ASN A 1 88 ? -10.648 -3.573 20.072 1.00 97.69 88 ASN A C 1
ATOM 741 O O . ASN A 1 88 ? -11.374 -4.020 20.959 1.00 97.69 88 ASN A O 1
ATOM 745 N N . GLU A 1 89 ? -10.064 -2.378 20.190 1.00 97.69 89 GLU A N 1
ATOM 746 C CA . GLU A 1 89 ? -10.275 -1.479 21.333 1.00 97.69 89 GLU A CA 1
ATOM 747 C C . GLU A 1 89 ? -11.732 -1.001 21.428 1.00 97.69 89 GLU A C 1
ATOM 749 O O . GLU A 1 89 ? -12.309 -0.937 22.521 1.00 97.69 89 GLU A O 1
ATOM 754 N N . SER A 1 90 ? -12.355 -0.716 20.282 1.00 97.38 90 SER A N 1
ATOM 755 C CA . SER A 1 90 ? -13.770 -0.358 20.196 1.00 97.38 90 SER A CA 1
ATOM 756 C C . SER A 1 90 ? -14.669 -1.510 20.654 1.00 97.38 90 SER A C 1
ATOM 758 O O . SER A 1 90 ? -15.560 -1.303 21.480 1.00 97.38 90 SER A O 1
ATOM 760 N N . GLU A 1 91 ? -14.393 -2.739 20.211 1.00 97.44 91 GLU A N 1
ATOM 761 C CA . GLU A 1 91 ? -15.128 -3.937 20.634 1.00 97.44 91 GLU A CA 1
ATOM 762 C C . GLU A 1 91 ? -15.004 -4.191 22.142 1.00 97.44 91 GLU A C 1
ATOM 764 O O . GLU A 1 91 ? -16.006 -4.447 22.815 1.00 97.44 91 GLU A O 1
ATOM 769 N N . GLN A 1 92 ? -13.801 -4.050 22.708 1.00 97.06 92 GLN A N 1
ATOM 770 C CA . GLN A 1 92 ? -13.593 -4.165 24.156 1.00 97.06 92 GLN A CA 1
ATOM 771 C C . GLN A 1 92 ? -14.359 -3.092 24.934 1.00 97.06 92 GLN A C 1
ATOM 773 O O . GLN A 1 92 ? -14.939 -3.370 25.986 1.00 97.06 92 GLN A O 1
ATOM 778 N N . THR A 1 93 ? -14.371 -1.860 24.427 1.00 97.38 93 THR A N 1
ATOM 779 C CA . THR A 1 93 ? -15.110 -0.755 25.045 1.00 97.38 93 THR A CA 1
ATOM 780 C C . THR A 1 93 ? -16.610 -1.021 25.004 1.00 97.38 93 THR A C 1
ATOM 782 O O . THR A 1 93 ? -17.279 -0.889 26.029 1.00 97.38 93 THR A O 1
ATOM 785 N N . LYS A 1 94 ? -17.128 -1.495 23.867 1.00 97.75 94 LYS A N 1
ATOM 786 C CA . LYS A 1 94 ? -18.531 -1.891 23.717 1.00 97.75 94 LYS A CA 1
ATOM 787 C C . LYS A 1 94 ? -18.928 -2.963 24.737 1.00 97.75 94 LYS A C 1
ATOM 789 O O . LYS A 1 94 ? -19.921 -2.791 25.437 1.00 97.75 94 LYS A O 1
ATOM 794 N N . GLN A 1 95 ? -18.119 -4.011 24.903 1.00 97.12 95 GLN A N 1
ATOM 795 C CA . GLN A 1 95 ? -18.375 -5.056 25.904 1.00 97.12 95 GLN A CA 1
ATOM 796 C C . GLN A 1 95 ? -18.382 -4.511 27.341 1.00 97.12 95 GLN A C 1
ATOM 798 O O . GLN A 1 95 ? -19.205 -4.923 28.161 1.00 97.12 95 GLN A O 1
ATOM 803 N N . LYS A 1 96 ? -17.480 -3.576 27.672 1.00 97.06 96 LYS A N 1
ATOM 804 C CA . LYS A 1 96 ? -17.462 -2.926 28.994 1.00 97.06 96 LYS A CA 1
ATOM 805 C C . LYS A 1 96 ? -18.741 -2.129 29.246 1.00 97.06 96 LYS A C 1
ATOM 807 O O . LYS A 1 96 ? -19.293 -2.239 30.339 1.00 97.06 96 LYS A O 1
ATOM 812 N N . VAL A 1 97 ? -19.213 -1.376 28.252 1.00 96.94 97 VAL A N 1
ATOM 813 C CA . VAL A 1 97 ? -20.467 -0.612 28.339 1.00 96.94 97 VAL A CA 1
ATOM 814 C C . VAL A 1 97 ? -21.655 -1.552 28.538 1.00 96.94 97 VAL A C 1
ATOM 816 O O . VAL A 1 97 ? -22.374 -1.403 29.518 1.00 96.94 97 VAL A O 1
ATOM 819 N N . GLU A 1 98 ? -21.787 -2.602 27.724 1.00 96.56 98 GLU A N 1
ATOM 820 C CA . GLU A 1 98 ? -22.881 -3.578 27.859 1.00 96.56 98 GLU A CA 1
ATOM 821 C C . GLU A 1 98 ? -22.911 -4.255 29.243 1.00 96.56 98 GLU A C 1
ATOM 823 O O . GLU A 1 98 ? -23.977 -4.529 29.799 1.00 96.56 98 GLU A O 1
ATOM 828 N N . ASN A 1 99 ? -21.743 -4.531 29.828 1.00 96.50 99 ASN A N 1
ATOM 829 C CA . ASN A 1 99 ? -21.652 -5.101 31.172 1.00 96.50 99 ASN A CA 1
ATOM 830 C C . ASN A 1 99 ? -22.037 -4.095 32.267 1.00 96.50 99 ASN A C 1
ATOM 832 O O . ASN A 1 99 ? -22.664 -4.478 33.261 1.00 96.50 99 ASN A O 1
ATOM 836 N N . LEU A 1 100 ? -21.667 -2.822 32.105 1.00 97.00 100 LEU A N 1
ATOM 837 C CA . LEU A 1 100 ? -22.066 -1.751 33.017 1.00 97.00 100 LEU A CA 1
ATOM 838 C C . LEU A 1 100 ? -23.572 -1.497 32.952 1.00 97.00 100 LEU A C 1
ATOM 840 O O . LEU A 1 100 ? -24.192 -1.372 34.009 1.00 97.00 100 LEU A O 1
ATOM 844 N N . ASP A 1 101 ? -24.160 -1.506 31.759 1.00 96.50 101 ASP A N 1
ATOM 845 C CA . ASP A 1 101 ? -25.602 -1.346 31.566 1.00 96.50 101 ASP A CA 1
ATOM 846 C C . ASP A 1 101 ? -26.363 -2.468 32.278 1.00 96.50 101 ASP A C 1
ATOM 848 O O . ASP A 1 101 ? -27.188 -2.195 33.148 1.00 96.50 101 ASP A O 1
ATOM 852 N N . LYS A 1 102 ? -25.979 -3.736 32.064 1.00 96.44 102 LYS A N 1
ATOM 853 C CA . LYS A 1 102 ? -26.576 -4.887 32.775 1.00 96.44 102 LYS A CA 1
ATOM 854 C C . LYS A 1 102 ? -26.475 -4.769 34.298 1.00 96.44 102 LYS A C 1
ATOM 856 O O . LYS A 1 102 ? -27.412 -5.118 35.020 1.00 96.44 102 LYS A O 1
ATOM 861 N N . LYS A 1 103 ? -25.330 -4.309 34.815 1.00 96.44 103 LYS A N 1
ATOM 862 C CA . LYS A 1 103 ? -25.130 -4.111 36.260 1.00 96.44 103 LYS A CA 1
ATOM 863 C C . LYS A 1 103 ? -26.012 -2.981 36.791 1.00 96.44 103 LYS A C 1
ATOM 865 O O . LYS A 1 103 ? -26.567 -3.100 37.887 1.00 96.44 103 LYS A O 1
ATOM 870 N N . THR A 1 104 ? -26.130 -1.903 36.027 1.00 95.88 104 THR A N 1
ATOM 871 C CA . THR A 1 104 ? -26.958 -0.745 36.367 1.00 95.88 104 THR A CA 1
ATOM 872 C C . THR A 1 104 ? -28.429 -1.135 36.374 1.00 95.88 104 THR A C 1
ATOM 874 O O . THR A 1 104 ? -29.092 -0.916 37.383 1.00 95.88 104 THR A O 1
ATOM 877 N N . ASP A 1 105 ? -28.904 -1.834 35.344 1.00 96.19 105 ASP A N 1
ATOM 878 C CA . ASP A 1 105 ? -30.271 -2.356 35.260 1.00 96.19 105 ASP A CA 1
ATOM 879 C C . ASP A 1 105 ? -30.610 -3.254 36.446 1.00 96.19 105 ASP A C 1
ATOM 881 O O . ASP A 1 105 ? -31.645 -3.076 37.090 1.00 96.19 105 ASP A O 1
ATOM 885 N N . LYS A 1 106 ? -29.711 -4.183 36.795 1.00 96.00 106 LYS A N 1
ATOM 886 C CA . LYS A 1 106 ? -29.887 -5.034 37.976 1.00 96.00 106 LYS A CA 1
ATOM 887 C C . LYS A 1 106 ? -30.003 -4.202 39.253 1.00 96.00 106 LYS A C 1
ATOM 889 O O . LYS A 1 106 ? -30.913 -4.418 40.045 1.00 96.00 106 LYS A O 1
ATOM 894 N N . THR A 1 107 ? -29.116 -3.225 39.430 1.00 95.62 107 THR A N 1
ATOM 895 C CA . THR A 1 107 ? -29.123 -2.342 40.606 1.00 95.62 107 THR A CA 1
ATOM 896 C C . THR A 1 107 ? -30.423 -1.539 40.688 1.00 95.62 107 THR A C 1
ATOM 898 O O . THR A 1 107 ? -31.025 -1.440 41.754 1.00 95.62 107 THR A O 1
ATOM 901 N N . VAL A 1 108 ? -30.900 -1.005 39.561 1.00 95.88 108 VAL A N 1
ATOM 902 C CA . VAL A 1 108 ? -32.172 -0.275 39.474 1.00 95.88 108 VAL A CA 1
ATOM 903 C C . VAL A 1 108 ? -33.351 -1.190 39.805 1.00 95.88 108 VAL A C 1
ATOM 905 O O . VAL A 1 108 ? -34.234 -0.787 40.562 1.00 95.88 108 VAL A O 1
ATOM 908 N N . GLN A 1 109 ? -33.365 -2.427 39.300 1.00 94.38 109 GLN A N 1
ATOM 909 C CA . GLN A 1 109 ? -34.402 -3.408 39.629 1.00 94.38 109 GLN A CA 1
ATOM 910 C C . GLN A 1 109 ? -34.401 -3.781 41.115 1.00 94.38 109 GLN A C 1
ATOM 912 O O . GLN A 1 109 ? -35.472 -3.861 41.719 1.00 94.38 109 GLN A O 1
ATOM 917 N N . ASP A 1 110 ? -33.226 -3.974 41.715 1.00 92.56 110 ASP A N 1
ATOM 918 C CA . ASP A 1 110 ? -33.088 -4.284 43.140 1.00 92.56 110 ASP A CA 1
ATOM 919 C C . ASP A 1 110 ? -33.576 -3.112 44.008 1.00 92.56 110 ASP A C 1
ATOM 921 O O . ASP A 1 110 ? -34.339 -3.317 44.955 1.00 92.56 110 ASP A O 1
ATOM 925 N N . ILE A 1 111 ? -33.231 -1.871 43.640 1.00 91.44 111 ILE A N 1
ATOM 926 C CA . ILE A 1 111 ? -33.749 -0.662 44.297 1.00 91.44 111 ILE A CA 1
ATOM 927 C C . ILE A 1 111 ? -35.270 -0.581 44.152 1.00 91.44 111 ILE A C 1
ATOM 929 O O . ILE A 1 111 ? -35.964 -0.356 45.141 1.00 91.44 111 ILE A O 1
ATOM 933 N N . LYS A 1 112 ? -35.805 -0.792 42.944 1.00 92.31 112 LYS A N 1
ATOM 934 C CA . LYS A 1 112 ? -37.248 -0.741 42.685 1.00 92.31 112 LYS A CA 1
ATOM 935 C C . LYS A 1 112 ? -38.001 -1.743 43.560 1.00 92.31 112 LYS A C 1
ATOM 937 O O . LYS A 1 112 ? -38.924 -1.343 44.265 1.00 92.31 112 LYS A O 1
ATOM 942 N N . LYS A 1 113 ? -37.545 -2.999 43.611 1.00 88.75 113 LYS A N 1
ATOM 943 C CA . LYS A 1 113 ? -38.105 -4.029 44.503 1.00 88.75 113 LYS A CA 1
ATOM 944 C C . LYS A 1 113 ? -38.006 -3.629 45.974 1.00 88.75 113 LYS A C 1
ATOM 946 O O . LYS A 1 113 ? -38.963 -3.815 46.717 1.00 88.75 113 LYS A O 1
ATOM 951 N N . GLY A 1 114 ? -36.867 -3.074 46.392 1.00 81.31 114 GLY A N 1
ATOM 952 C CA . GLY A 1 114 ? -36.638 -2.619 47.764 1.00 81.31 114 GLY A CA 1
ATOM 953 C C . GLY A 1 114 ? -37.521 -1.437 48.188 1.00 81.31 114 GLY A C 1
ATOM 954 O O . GLY A 1 114 ? -37.847 -1.294 49.367 1.00 81.31 114 GLY A O 1
ATOM 955 N N . VAL A 1 115 ? -37.922 -0.590 47.238 1.00 78.12 115 VAL A N 1
ATOM 956 C CA . VAL A 1 115 ? -38.910 0.475 47.454 1.00 78.12 115 VAL A CA 1
ATOM 957 C C . VAL A 1 115 ? -40.325 -0.105 47.490 1.00 78.12 115 VAL A C 1
ATOM 959 O O . VAL A 1 115 ? -41.061 0.184 48.430 1.00 78.12 115 VAL A O 1
ATOM 962 N N . GLU A 1 116 ? -40.691 -0.950 46.520 1.00 77.44 116 GLU A N 1
ATOM 963 C CA . GLU A 1 116 ? -42.020 -1.580 46.423 1.00 77.44 116 GLU A CA 1
ATOM 964 C C . GLU A 1 116 ? -42.360 -2.430 47.655 1.00 77.44 116 GLU A C 1
ATOM 966 O O . GLU A 1 116 ? -43.490 -2.393 48.137 1.00 77.44 116 GLU A O 1
ATOM 971 N N . ASN A 1 117 ? -41.384 -3.159 48.204 1.00 77.38 117 ASN A N 1
ATOM 972 C CA . ASN A 1 117 ? -41.568 -3.982 49.402 1.00 77.38 117 ASN A CA 1
ATOM 973 C C . ASN A 1 117 ? -41.298 -3.239 50.727 1.00 77.38 117 ASN A C 1
ATOM 975 O O . ASN A 1 117 ? -41.317 -3.859 51.788 1.00 77.38 117 ASN A O 1
ATOM 979 N N . GLY A 1 118 ? -40.999 -1.936 50.680 1.00 67.69 118 GLY A N 1
ATOM 980 C CA . GLY A 1 118 ? -40.792 -1.092 51.858 1.00 67.69 118 GLY A CA 1
ATOM 981 C C . GLY A 1 118 ? -39.455 -1.264 52.595 1.00 67.69 118 GLY A C 1
ATOM 982 O O . GLY A 1 118 ? -39.195 -0.510 53.532 1.00 67.69 118 GLY A O 1
ATOM 983 N N . SER A 1 119 ? -38.570 -2.181 52.187 1.00 70.88 119 SER A N 1
ATOM 984 C CA . SER A 1 119 ? -37.293 -2.439 52.881 1.00 70.88 119 SER A CA 1
ATOM 985 C C . SER A 1 119 ? -36.321 -1.249 52.860 1.00 70.88 119 SER A C 1
ATOM 987 O O . SER A 1 119 ? -35.702 -0.946 53.881 1.00 70.88 119 SER A O 1
ATOM 989 N N . ILE A 1 120 ? -36.224 -0.518 51.743 1.00 67.94 120 ILE A N 1
ATOM 990 C CA . ILE A 1 120 ? -35.373 0.684 51.628 1.00 67.94 120 ILE A CA 1
ATOM 991 C C . ILE A 1 120 ? -35.974 1.854 52.413 1.00 67.94 120 ILE A C 1
ATOM 993 O O . ILE A 1 120 ? -35.252 2.612 53.063 1.00 67.94 120 ILE A O 1
ATOM 997 N N . VAL A 1 121 ? -37.302 1.996 52.385 1.00 62.72 121 VAL A N 1
ATOM 998 C CA . VAL A 1 121 ? -38.008 3.032 53.154 1.00 62.72 121 VAL A CA 1
ATOM 999 C C . VAL A 1 121 ? -37.836 2.778 54.651 1.00 62.72 121 VAL A C 1
ATOM 1001 O O . VAL A 1 121 ? -37.546 3.715 55.385 1.00 62.72 121 VAL A O 1
ATOM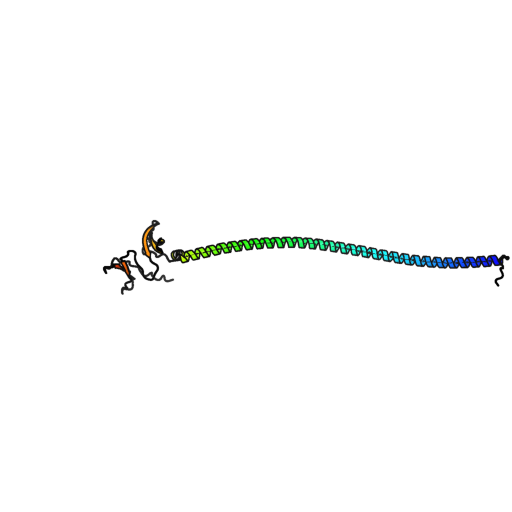 1004 N N . ALA A 1 122 ? -37.908 1.522 55.096 1.00 56.28 122 ALA A N 1
ATOM 1005 C CA . ALA A 1 122 ? -37.657 1.135 56.481 1.00 56.28 122 ALA A CA 1
ATOM 1006 C C . ALA A 1 122 ? -36.199 1.369 56.924 1.00 56.28 122 ALA A C 1
ATOM 1008 O O . ALA A 1 122 ? -35.975 1.735 58.074 1.00 56.28 122 ALA A O 1
ATOM 1009 N N . GLN A 1 123 ? -35.215 1.212 56.025 1.00 59.03 123 GLN A N 1
ATOM 1010 C CA . GLN A 1 123 ? -33.814 1.570 56.299 1.00 59.03 123 GLN A CA 1
ATOM 1011 C C . GLN A 1 123 ? -33.594 3.089 56.411 1.00 59.03 123 GLN A C 1
ATOM 1013 O O . GLN A 1 123 ? -32.781 3.524 57.224 1.00 59.03 123 GLN A O 1
ATOM 1018 N N . LYS A 1 124 ? -34.287 3.896 55.590 1.00 51.16 124 LYS A N 1
ATOM 1019 C CA . LYS A 1 124 ? -34.178 5.368 55.596 1.00 51.16 124 LYS A CA 1
ATOM 1020 C C . LYS A 1 124 ? -35.073 6.064 56.620 1.00 51.16 124 LYS A C 1
ATOM 1022 O O . LYS A 1 124 ? -34.795 7.213 56.962 1.00 51.16 124 LYS A O 1
ATOM 1027 N N . ALA A 1 125 ? -36.148 5.425 57.076 1.00 48.59 125 ALA A N 1
ATOM 1028 C CA . ALA A 1 125 ? -36.991 5.958 58.132 1.00 48.59 125 ALA A CA 1
ATOM 1029 C C . ALA A 1 125 ? -36.117 6.173 59.371 1.00 48.59 125 ALA A C 1
ATOM 1031 O O . ALA A 1 125 ? -35.544 5.219 59.899 1.00 48.59 125 ALA A O 1
ATOM 1032 N N . LEU A 1 126 ? -35.978 7.439 59.791 1.00 44.97 126 LEU A N 1
ATOM 1033 C CA . LEU A 1 126 ? -35.246 7.818 60.995 1.00 44.97 126 LEU A CA 1
ATOM 1034 C C . LEU A 1 126 ? -35.689 6.890 62.124 1.00 44.97 126 LEU A C 1
ATOM 1036 O O . LEU A 1 126 ? -36.863 6.879 62.500 1.00 44.97 126 LEU A O 1
ATOM 1040 N N . MET A 1 127 ? -34.742 6.096 62.617 1.00 49.31 127 MET A N 1
ATOM 1041 C CA . MET A 1 127 ? -34.930 5.190 63.739 1.00 49.31 127 MET A CA 1
ATOM 1042 C C . MET A 1 127 ? -35.660 5.960 64.839 1.00 49.31 127 MET A C 1
ATOM 1044 O O . MET A 1 127 ? -35.182 7.008 65.283 1.00 49.31 127 MET A O 1
ATOM 1048 N N . LEU A 1 128 ? -36.835 5.484 65.248 1.00 47.78 128 LEU A N 1
ATOM 1049 C CA . LEU A 1 128 ? -37.527 6.073 66.386 1.00 47.78 128 LEU A CA 1
ATOM 1050 C C . LEU A 1 128 ? -36.670 5.758 67.611 1.00 47.78 128 LEU A C 1
ATOM 1052 O O . LEU A 1 128 ? -36.686 4.645 68.134 1.00 47.78 128 LEU A O 1
ATOM 1056 N N . LYS A 1 129 ? -35.847 6.722 68.027 1.00 41.19 129 LYS A N 1
ATOM 1057 C CA . LYS A 1 129 ? -35.052 6.589 69.242 1.00 41.19 129 LYS A CA 1
ATOM 1058 C C . LYS A 1 129 ? -36.034 6.435 70.405 1.00 41.19 129 LYS A C 1
ATOM 1060 O O . LYS A 1 129 ? -36.861 7.322 70.635 1.00 41.19 129 LYS A O 1
ATOM 1065 N N . GLY A 1 130 ? -35.964 5.294 71.094 1.00 48.16 130 GLY A N 1
ATOM 1066 C CA . GLY A 1 130 ? -36.642 5.104 72.371 1.00 48.16 130 GLY A CA 1
ATOM 1067 C C . GLY A 1 130 ? -36.214 6.207 73.340 1.00 48.16 130 GLY A C 1
ATOM 1068 O O . GLY A 1 130 ? -35.137 6.788 73.213 1.00 48.16 130 GLY A O 1
ATOM 1069 N N . LYS A 1 131 ? -37.097 6.587 74.264 1.00 39.94 131 LYS A N 1
ATOM 1070 C CA . LYS A 1 131 ? -36.863 7.723 75.170 1.00 39.94 131 LYS A CA 1
ATOM 1071 C C . LYS A 1 131 ? -35.684 7.490 76.127 1.00 39.94 131 LYS A C 1
ATOM 1073 O O . LYS A 1 131 ? -35.122 8.460 76.631 1.00 39.94 131 LYS A O 1
ATOM 1078 N N . ASP A 1 132 ? -35.309 6.247 76.389 1.00 47.53 132 ASP A N 1
ATOM 1079 C CA . ASP A 1 132 ? -34.089 5.907 77.104 1.00 47.53 132 ASP A CA 1
ATOM 1080 C C . ASP A 1 132 ? -32.922 5.774 76.118 1.00 47.53 132 ASP A C 1
ATOM 1082 O O . ASP A 1 132 ? -33.022 5.188 75.046 1.00 47.53 132 ASP A O 1
ATOM 1086 N N . ASN A 1 133 ? -31.766 6.331 76.471 1.00 51.19 133 ASN A N 1
ATOM 1087 C CA . ASN A 1 133 ? -30.571 6.261 75.622 1.00 51.19 133 ASN A CA 1
ATOM 1088 C C . ASN A 1 133 ? -30.001 4.831 75.491 1.00 51.19 133 ASN A C 1
ATOM 1090 O O . ASN A 1 133 ? -28.937 4.656 74.903 1.00 51.19 133 ASN A O 1
ATOM 1094 N N . GLU A 1 134 ? -30.694 3.835 76.042 1.00 49.66 134 GLU A N 1
ATOM 1095 C CA . GLU A 1 134 ? -30.257 2.451 76.193 1.00 49.66 134 GLU A CA 1
ATOM 1096 C C . GLU A 1 134 ? -31.013 1.461 75.293 1.00 49.66 134 GLU A C 1
ATOM 1098 O O . GLU A 1 134 ? -30.646 0.287 75.227 1.00 49.66 134 GLU A O 1
ATOM 1103 N N . HIS A 1 135 ? -32.057 1.904 74.581 1.00 54.94 135 HIS A N 1
ATOM 1104 C CA . HIS A 1 135 ? -32.876 1.015 73.759 1.00 54.94 135 HIS A CA 1
ATOM 1105 C C . HIS A 1 135 ? -33.265 1.672 72.423 1.00 54.94 135 HIS A C 1
ATOM 1107 O O . HIS A 1 135 ? -33.693 2.827 72.348 1.00 54.94 135 HIS A O 1
ATOM 1113 N N . TRP A 1 136 ? -33.114 0.924 71.329 1.00 55.34 136 TRP A N 1
ATOM 1114 C CA . TRP A 1 136 ? -33.387 1.392 69.968 1.00 55.34 136 TRP A CA 1
ATOM 1115 C C . TRP A 1 136 ? -34.618 0.698 69.409 1.00 55.34 136 TRP A C 1
ATOM 1117 O O . TRP A 1 136 ? -34.624 -0.522 69.309 1.00 55.34 136 TRP A O 1
ATOM 1127 N N . ILE A 1 137 ? -35.625 1.438 68.944 1.00 57.00 137 ILE A N 1
ATOM 1128 C CA . ILE A 1 137 ? -36.703 0.821 68.165 1.00 57.00 137 ILE A CA 1
ATOM 1129 C C . ILE A 1 137 ? -36.214 0.686 66.727 1.00 57.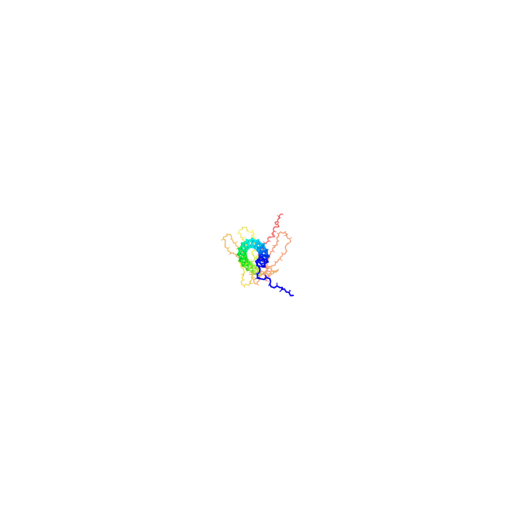00 137 ILE A C 1
ATOM 1131 O O . ILE A 1 137 ? -35.901 1.681 66.066 1.00 57.00 137 ILE A O 1
ATOM 1135 N N . LYS A 1 138 ? -36.121 -0.553 66.245 1.00 56.47 138 LYS A N 1
ATOM 1136 C CA . LYS A 1 138 ? -35.685 -0.861 64.884 1.00 56.47 138 LYS A CA 1
ATOM 1137 C C . LYS A 1 138 ? -36.756 -1.653 64.157 1.00 56.47 138 LYS A C 1
ATOM 1139 O O . LYS A 1 138 ? -37.429 -2.508 64.729 1.00 56.47 138 LYS A O 1
ATOM 1144 N N . PHE A 1 139 ? -36.868 -1.403 62.862 1.00 54.78 139 PHE A N 1
ATOM 1145 C CA . PHE A 1 139 ? -37.562 -2.321 61.978 1.00 54.78 139 PHE A CA 1
ATOM 1146 C C . PHE A 1 139 ? -36.794 -3.645 61.933 1.00 54.78 139 PHE A C 1
ATOM 1148 O O . PHE A 1 139 ? -35.591 -3.646 61.665 1.00 54.78 139 PHE A O 1
ATOM 1155 N N . ARG A 1 140 ? -37.477 -4.761 62.207 1.00 59.22 140 ARG A N 1
ATOM 1156 C CA . ARG A 1 140 ? -36.855 -6.092 62.149 1.00 59.22 140 ARG A CA 1
ATOM 1157 C C . ARG A 1 140 ? -37.250 -6.848 60.891 1.00 59.22 140 ARG A C 1
ATOM 1159 O O . ARG A 1 140 ? -36.384 -7.384 60.207 1.00 59.22 140 ARG A O 1
ATOM 1166 N N . LYS A 1 141 ? -38.551 -6.941 60.618 1.00 58.16 141 LYS A N 1
ATOM 1167 C CA . LYS A 1 141 ? -39.096 -7.714 59.498 1.00 58.16 141 LYS A CA 1
ATOM 1168 C C . LYS A 1 141 ? -40.507 -7.255 59.142 1.00 58.16 141 LYS A C 1
ATOM 1170 O O . LYS A 1 141 ? -41.191 -6.646 59.961 1.00 58.16 141 LYS A O 1
ATOM 1175 N N . LEU A 1 142 ? -40.936 -7.605 57.935 1.00 50.75 142 LEU A N 1
ATOM 1176 C CA . LEU A 1 142 ? -42.351 -7.725 57.599 1.00 50.75 142 LEU A CA 1
ATOM 1177 C C . LEU A 1 142 ? -42.819 -9.124 58.012 1.00 50.75 142 LEU A C 1
ATOM 1179 O O . LEU A 1 142 ? -42.104 -10.106 57.787 1.00 50.75 142 LEU A O 1
ATOM 1183 N N . ASP A 1 143 ? -43.977 -9.219 58.659 1.00 55.50 143 ASP A N 1
ATOM 1184 C CA . ASP A 1 143 ? -44.623 -10.513 58.883 1.00 55.50 143 ASP A CA 1
ATOM 1185 C C . ASP A 1 143 ? -45.342 -11.002 57.612 1.00 55.50 143 ASP A C 1
ATOM 1187 O O . ASP A 1 143 ? -45.427 -10.296 56.606 1.00 55.50 143 ASP A O 1
ATOM 1191 N N . GLY A 1 144 ? -45.870 -12.230 57.645 1.00 47.19 144 GLY A N 1
ATOM 1192 C CA . GLY A 1 144 ? -46.598 -12.817 56.512 1.00 47.19 144 GLY A CA 1
ATOM 1193 C C . GLY A 1 144 ? -47.902 -12.096 56.138 1.00 47.19 144 GLY A C 1
ATOM 1194 O O . GLY A 1 144 ? -48.537 -12.479 55.162 1.00 47.19 144 GLY A O 1
ATOM 1195 N N . ALA A 1 145 ? -48.303 -11.070 56.894 1.00 50.53 145 ALA A N 1
ATOM 1196 C CA . ALA A 1 145 ? -49.491 -10.253 56.665 1.00 50.53 145 ALA A CA 1
ATOM 1197 C C . ALA A 1 145 ? -49.142 -8.794 56.299 1.00 50.53 145 ALA A C 1
ATOM 1199 O O . ALA A 1 145 ? -50.017 -7.927 56.323 1.00 50.53 145 ALA A O 1
ATOM 1200 N N . ASN A 1 146 ? -47.884 -8.522 55.929 1.00 47.50 146 ASN A N 1
ATOM 1201 C CA . ASN A 1 146 ? -47.370 -7.201 55.556 1.00 47.50 146 ASN A CA 1
ATOM 1202 C C . ASN A 1 146 ? -47.495 -6.126 56.654 1.00 47.50 146 ASN A C 1
ATOM 1204 O O . ASN A 1 146 ? -47.559 -4.931 56.352 1.00 47.50 146 ASN A O 1
ATOM 1208 N N . HIS A 1 147 ? -47.494 -6.504 57.934 1.00 50.16 147 HIS A N 1
ATOM 1209 C CA . HIS A 1 147 ? -47.333 -5.521 59.004 1.00 50.16 147 HIS A CA 1
ATOM 1210 C C . HIS A 1 147 ? -45.863 -5.129 59.136 1.00 50.16 147 HIS A C 1
ATOM 1212 O O . HIS A 1 147 ? -44.974 -5.985 59.128 1.00 50.16 147 HIS A O 1
ATOM 1218 N N . HIS A 1 148 ? -45.594 -3.835 59.324 1.00 49.66 148 HIS A N 1
ATOM 1219 C CA . HIS A 1 148 ? -44.269 -3.414 59.758 1.00 49.66 148 HIS A CA 1
ATOM 1220 C C . HIS A 1 148 ? -44.089 -3.834 61.221 1.00 49.66 148 HIS A C 1
ATOM 1222 O O . HIS A 1 148 ? -44.766 -3.293 62.099 1.00 49.66 148 HIS A O 1
ATOM 1228 N N . CYS A 1 149 ? -43.202 -4.800 61.483 1.00 58.19 149 CYS A N 1
ATOM 1229 C CA . CYS A 1 149 ? -42.827 -5.187 62.841 1.00 58.19 149 CYS A CA 1
ATOM 1230 C C . CYS A 1 149 ? -41.638 -4.333 63.290 1.00 58.19 149 CYS A C 1
ATOM 1232 O O . CYS A 1 149 ? -40.492 -4.532 62.861 1.00 58.19 149 CYS A O 1
ATOM 1234 N N . LEU A 1 150 ? -41.929 -3.365 64.152 1.00 60.41 150 LEU A N 1
ATOM 1235 C CA . LEU A 1 150 ? -40.932 -2.615 64.898 1.00 60.41 150 LEU A CA 1
ATOM 1236 C C . LEU A 1 150 ? -40.669 -3.364 66.203 1.00 60.41 150 LEU A C 1
ATOM 1238 O O . LEU A 1 150 ? -41.612 -3.718 66.901 1.00 60.41 150 LEU A O 1
ATOM 1242 N N . GLN A 1 151 ? -39.405 -3.596 66.531 1.00 62.09 151 GLN A N 1
ATOM 1243 C CA . GLN A 1 151 ? -39.014 -4.202 67.799 1.00 62.09 151 GLN A CA 1
ATOM 1244 C C . GLN A 1 151 ? -38.011 -3.323 68.526 1.00 62.09 151 GLN A C 1
ATOM 1246 O O . GLN A 1 151 ? -37.225 -2.599 67.905 1.00 62.09 151 GLN A O 1
ATOM 1251 N N . VAL A 1 152 ? -38.025 -3.403 69.850 1.00 61.44 152 VAL A N 1
ATOM 1252 C CA . VAL A 1 152 ? -37.025 -2.764 70.694 1.00 61.44 152 VAL A CA 1
ATOM 1253 C C . VAL A 1 152 ? -35.771 -3.639 70.686 1.00 61.44 152 VAL A C 1
ATOM 1255 O O . VAL A 1 152 ? -35.769 -4.763 71.185 1.00 61.44 152 VAL A O 1
ATOM 1258 N N . LEU A 1 153 ? -34.690 -3.133 70.103 1.00 58.38 153 LEU A N 1
ATOM 1259 C CA . LEU A 1 153 ? -33.353 -3.680 70.273 1.00 58.38 153 LEU A CA 1
ATOM 1260 C C . LEU A 1 153 ? -32.746 -3.098 71.547 1.00 58.38 153 LEU A C 1
ATOM 1262 O O . LEU A 1 153 ? -32.559 -1.881 71.657 1.00 58.38 153 LEU A O 1
ATOM 1266 N N . ARG A 1 154 ? -32.407 -3.974 72.488 1.00 60.47 154 ARG A N 1
ATOM 1267 C CA . ARG A 1 154 ? -31.716 -3.587 73.715 1.00 60.47 154 ARG A CA 1
ATOM 1268 C C . ARG A 1 154 ? -30.204 -3.499 73.510 1.00 60.47 154 ARG A C 1
ATOM 1270 O O . ARG A 1 154 ? -29.660 -4.030 72.542 1.00 60.47 154 ARG A O 1
ATOM 1277 N N . ASN A 1 155 ? -29.520 -2.834 74.438 1.00 59.88 155 ASN A N 1
ATOM 1278 C CA . ASN A 1 155 ? -28.059 -2.692 74.426 1.00 59.88 155 ASN A CA 1
ATOM 1279 C C . ASN A 1 155 ? -27.290 -4.026 74.496 1.00 59.88 155 ASN A C 1
ATOM 1281 O O . ASN A 1 155 ? -26.133 -4.079 74.092 1.00 59.88 155 ASN A O 1
ATOM 1285 N N . ASP A 1 156 ? -27.921 -5.103 74.966 1.00 68.19 156 ASP A N 1
ATOM 1286 C CA . ASP A 1 156 ? -27.365 -6.463 74.981 1.00 68.19 156 ASP A CA 1
ATOM 1287 C C . ASP A 1 156 ? -27.576 -7.224 73.651 1.00 68.19 156 ASP A C 1
ATOM 1289 O O . ASP A 1 156 ? -27.340 -8.428 73.574 1.00 68.19 156 ASP A O 1
ATOM 1293 N N . ASN A 1 157 ? -28.010 -6.527 72.590 1.00 67.19 157 ASN A N 1
ATOM 1294 C CA . ASN A 1 157 ? -28.336 -7.075 71.270 1.00 67.19 157 ASN A CA 1
ATOM 1295 C C . ASN A 1 157 ? -29.506 -8.080 71.246 1.00 67.19 157 ASN A C 1
ATOM 1297 O O . ASN A 1 157 ? -29.709 -8.772 70.243 1.00 67.19 157 ASN A O 1
ATOM 1301 N N . THR A 1 158 ? -30.315 -8.136 72.304 1.00 61.84 158 THR A N 1
ATOM 1302 C CA . THR A 1 158 ? -31.548 -8.925 72.322 1.00 61.84 158 THR A CA 1
ATOM 1303 C C . THR A 1 158 ? -32.741 -8.108 71.824 1.00 61.84 158 THR A C 1
ATOM 1305 O O . THR A 1 158 ? -32.819 -6.886 71.983 1.00 61.84 158 THR A O 1
ATOM 1308 N N . TRP A 1 159 ? -33.676 -8.794 71.170 1.00 63.34 159 TRP A N 1
ATOM 1309 C CA . TRP A 1 159 ? -34.874 -8.195 70.592 1.00 63.34 159 TRP A CA 1
ATOM 1310 C C . TRP A 1 159 ? -36.079 -8.438 71.496 1.00 63.34 159 TRP A C 1
ATOM 1312 O O . TRP A 1 159 ? -36.376 -9.590 71.808 1.00 63.34 159 TRP A O 1
ATOM 1322 N N . HIS A 1 160 ? -36.791 -7.374 71.859 1.00 58.28 160 HIS A N 1
ATOM 1323 C CA . HIS A 1 160 ? -37.961 -7.417 72.733 1.00 58.28 160 HIS A CA 1
ATOM 1324 C C . HIS A 1 160 ? -39.123 -6.595 72.154 1.00 58.28 160 HIS A C 1
ATOM 1326 O O . HIS A 1 160 ? -38.889 -5.628 71.434 1.00 58.28 160 HIS A O 1
ATOM 1332 N N . ASP A 1 161 ? -40.348 -7.013 72.483 1.00 57.88 161 ASP A N 1
ATOM 1333 C CA . ASP A 1 161 ? -41.652 -6.395 72.191 1.00 57.88 161 ASP A CA 1
ATOM 1334 C C . ASP A 1 161 ? -41.939 -6.010 70.723 1.00 57.88 161 ASP A C 1
ATOM 1336 O O . ASP A 1 161 ? -41.284 -5.161 70.125 1.00 57.88 161 ASP A O 1
ATOM 1340 N N . ASP A 1 162 ? -42.983 -6.611 70.140 1.00 54.22 162 ASP A N 1
ATOM 1341 C CA . ASP A 1 162 ? -43.455 -6.310 68.782 1.00 54.22 162 ASP A CA 1
ATOM 1342 C C . ASP A 1 162 ? -44.457 -5.146 68.774 1.00 54.22 162 ASP A C 1
ATOM 1344 O O . ASP A 1 162 ? -45.592 -5.280 69.231 1.00 54.22 162 ASP A O 1
ATOM 1348 N N . VAL A 1 163 ? -44.089 -4.027 68.149 1.00 53.50 163 VAL A N 1
ATOM 1349 C CA . VAL A 1 163 ? -45.038 -2.996 67.717 1.00 53.50 163 VAL A CA 1
ATOM 1350 C C . VAL A 1 163 ? -45.370 -3.248 66.250 1.00 53.50 163 VAL A C 1
ATOM 1352 O O . VAL A 1 163 ? -44.565 -3.000 65.350 1.00 53.50 163 VAL A O 1
ATOM 1355 N N . LYS A 1 164 ? -46.574 -3.763 66.006 1.00 48.41 164 LYS A N 1
ATOM 1356 C CA . LYS A 1 164 ? -47.102 -3.995 64.659 1.00 48.41 164 LYS A CA 1
ATOM 1357 C C . LYS A 1 164 ? -47.858 -2.758 64.203 1.00 48.41 164 LYS A C 1
ATOM 1359 O O . LYS A 1 164 ? -48.829 -2.365 64.842 1.00 48.41 164 LYS A O 1
ATOM 1364 N N . VAL A 1 165 ? -47.425 -2.152 63.100 1.00 47.28 165 VAL A N 1
ATOM 1365 C CA . VAL A 1 165 ? -48.104 -0.987 62.520 1.00 47.28 165 VAL A CA 1
ATOM 1366 C C . VAL A 1 165 ? -48.639 -1.354 61.143 1.00 47.28 165 VAL A C 1
ATOM 1368 O O . VAL A 1 165 ? -47.878 -1.723 60.244 1.00 47.28 165 VAL A O 1
ATOM 1371 N N . LYS A 1 166 ? -49.960 -1.255 60.976 1.00 37.16 166 LYS A N 1
ATOM 1372 C CA . LYS A 1 166 ? -50.625 -1.391 59.678 1.00 37.16 166 LYS A CA 1
ATOM 1373 C C . LYS A 1 166 ? -50.505 -0.057 58.938 1.00 37.16 166 LYS A C 1
ATOM 1375 O O . LYS A 1 166 ? -50.792 0.995 59.501 1.00 37.16 166 LYS A O 1
ATOM 1380 N N . SER A 1 167 ? -50.024 -0.088 57.699 1.00 36.19 167 SER A N 1
ATOM 1381 C CA . SER A 1 167 ? -49.843 1.113 56.878 1.00 36.19 167 SER A CA 1
ATOM 1382 C C . SER A 1 167 ? -51.200 1.709 56.479 1.00 36.19 167 SER A C 1
ATOM 1384 O O . SER A 1 167 ? -51.801 1.253 55.513 1.00 36.19 167 SER A O 1
ATOM 1386 N N . ALA A 1 168 ? -51.710 2.676 57.247 1.00 34.19 168 ALA A N 1
ATOM 1387 C CA . ALA A 1 168 ? -52.731 3.661 56.860 1.00 34.19 168 ALA A CA 1
ATOM 1388 C C . ALA A 1 168 ? -52.982 4.630 58.033 1.00 34.19 168 ALA A C 1
ATOM 1390 O O . ALA A 1 168 ? -52.633 4.319 59.165 1.00 34.19 168 ALA A O 1
ATOM 1391 N N . LEU A 1 169 ? -53.609 5.781 57.756 1.00 35.69 169 LEU A N 1
ATOM 1392 C CA . LEU A 1 169 ? -53.952 6.931 58.623 1.00 35.69 169 LEU A CA 1
ATOM 1393 C C . LEU A 1 169 ? -54.569 6.668 60.027 1.00 35.69 169 LEU A C 1
ATOM 1395 O O . LEU A 1 169 ? -54.922 7.624 60.717 1.00 35.69 169 LEU A O 1
ATOM 1399 N N . PHE A 1 170 ? -54.687 5.422 60.480 1.00 39.22 170 PHE A N 1
ATOM 1400 C CA . PHE A 1 170 ? -55.219 5.032 61.779 1.00 39.22 170 PHE A CA 1
ATOM 1401 C C . PHE A 1 170 ? -54.273 4.014 62.433 1.00 39.22 170 PHE A C 1
ATOM 1403 O O . PHE A 1 170 ? -54.151 2.879 61.980 1.00 39.22 170 PHE A O 1
ATOM 1410 N N . LEU A 1 171 ? -53.582 4.428 63.501 1.00 42.69 171 LEU A N 1
ATOM 1411 C CA . LEU A 1 171 ? -52.768 3.538 64.334 1.00 42.69 171 LEU A CA 1
ATOM 1412 C C . LEU A 1 171 ? -53.695 2.555 65.063 1.00 42.69 171 LEU A C 1
ATOM 1414 O O . LEU A 1 171 ? -54.423 2.943 65.971 1.00 42.69 171 LEU A O 1
ATOM 1418 N N . GLN A 1 172 ? -53.672 1.288 64.660 1.00 42.66 172 GLN A N 1
ATOM 1419 C CA . GLN A 1 172 ? -54.392 0.199 65.318 1.00 42.66 172 GLN A CA 1
ATOM 1420 C C . GLN A 1 172 ? -53.370 -0.642 66.098 1.00 42.66 172 GLN A C 1
ATOM 1422 O O . GLN A 1 172 ? -52.377 -1.076 65.515 1.00 42.66 172 GLN A O 1
ATOM 1427 N N . ALA A 1 173 ? -53.568 -0.820 67.408 1.00 39.16 173 ALA A N 1
ATOM 1428 C CA . ALA A 1 173 ? -52.744 -1.718 68.218 1.00 39.16 173 ALA A CA 1
ATOM 1429 C C . ALA A 1 173 ? -53.293 -3.149 68.141 1.00 39.16 173 ALA A C 1
ATOM 1431 O O . ALA A 1 173 ? -54.487 -3.358 67.974 1.00 39.16 173 ALA A O 1
ATOM 1432 N N . SER A 1 174 ? -52.385 -4.119 68.221 1.00 43.78 174 SER A N 1
ATOM 1433 C CA . SER A 1 174 ? -52.606 -5.540 67.942 1.00 43.78 174 SER A CA 1
ATOM 1434 C C . SER A 1 174 ? -53.179 -6.305 69.141 1.00 43.78 174 SER A C 1
ATOM 1436 O O . SER A 1 174 ? -52.494 -7.137 69.732 1.00 43.78 174 SER A O 1
ATOM 1438 N N . ASP A 1 175 ? -54.450 -6.102 69.438 1.00 43.59 175 ASP A N 1
ATOM 1439 C CA . ASP A 1 175 ? -55.357 -7.231 69.628 1.00 43.59 175 ASP A CA 1
ATOM 1440 C C . ASP A 1 175 ? -56.710 -6.822 69.030 1.00 43.59 175 ASP A C 1
ATOM 1442 O O . ASP A 1 175 ? -56.998 -5.635 68.881 1.00 43.59 175 ASP A O 1
ATOM 1446 N N . ASP A 1 176 ? -57.538 -7.774 68.618 1.00 46.78 176 ASP A N 1
ATOM 1447 C CA . ASP A 1 176 ? -58.769 -7.474 67.872 1.00 46.78 176 ASP A CA 1
ATOM 1448 C C . ASP A 1 176 ? -59.854 -6.759 68.718 1.00 46.78 176 ASP A C 1
ATOM 1450 O O . ASP A 1 176 ? -61.011 -6.669 68.303 1.00 46.78 176 ASP A O 1
ATOM 1454 N N . LYS A 1 177 ? -59.506 -6.266 69.918 1.00 43.22 177 LYS A N 1
ATOM 1455 C CA . LYS A 1 177 ? -60.401 -5.630 70.893 1.00 43.22 177 LYS A CA 1
ATOM 1456 C C . LYS A 1 177 ? -59.979 -4.210 71.280 1.00 43.22 177 LYS A C 1
ATOM 1458 O O . LYS A 1 177 ? -60.804 -3.473 71.808 1.00 43.22 177 LYS A O 1
ATOM 1463 N N . HIS A 1 178 ? -58.761 -3.769 70.981 1.00 43.94 178 HIS A N 1
ATOM 1464 C CA . HIS A 1 178 ? -58.308 -2.444 71.403 1.00 43.94 178 HIS A CA 1
ATOM 1465 C C . HIS A 1 178 ? -57.989 -1.513 70.228 1.00 43.94 178 HIS A C 1
ATOM 1467 O O . HIS A 1 178 ? -57.313 -1.870 69.265 1.00 43.94 178 HIS A O 1
ATOM 1473 N N . TRP A 1 179 ? -58.433 -0.260 70.327 1.00 47.34 179 TRP A N 1
ATOM 1474 C CA . TRP A 1 179 ? -58.119 0.788 69.356 1.00 47.34 179 TRP A CA 1
ATOM 1475 C C . TRP A 1 179 ? -57.211 1.828 70.002 1.00 47.34 179 TRP A C 1
ATOM 1477 O O . TRP A 1 179 ? -57.459 2.272 71.120 1.00 47.34 179 TRP A O 1
ATOM 1487 N N . MET A 1 180 ? -56.189 2.301 69.290 1.00 45.56 180 MET A N 1
ATOM 1488 C CA . MET A 1 180 ? -55.468 3.496 69.724 1.00 45.56 180 MET A CA 1
ATOM 1489 C C . MET A 1 180 ? -56.129 4.722 69.106 1.00 45.56 180 MET A C 1
ATOM 1491 O O . MET A 1 180 ? -56.141 4.903 67.889 1.00 45.56 180 MET A O 1
ATOM 1495 N N . ARG A 1 181 ? -56.689 5.587 69.953 1.00 42.88 181 ARG A N 1
ATOM 1496 C CA . ARG A 1 181 ? -57.232 6.881 69.529 1.00 42.88 181 ARG A CA 1
ATOM 1497 C C . ARG A 1 181 ? -56.392 8.017 70.086 1.00 42.88 181 ARG A C 1
ATOM 1499 O O . ARG A 1 181 ? -55.957 8.017 71.238 1.00 42.88 181 ARG A O 1
ATOM 1506 N N . TYR A 1 182 ? -56.190 9.016 69.239 1.00 42.19 182 TYR A N 1
ATOM 1507 C CA . TYR A 1 182 ? -55.587 10.275 69.628 1.00 42.19 182 TYR A CA 1
ATOM 1508 C C . TYR A 1 182 ? -56.607 11.110 70.415 1.00 42.19 182 TYR A C 1
ATOM 1510 O O . TYR A 1 182 ? -57.683 11.418 69.904 1.00 42.19 182 TYR A O 1
ATOM 1518 N N . LYS A 1 183 ? -56.273 11.483 71.656 1.00 42.12 183 LYS A N 1
ATOM 1519 C CA . LYS A 1 183 ? -57.077 12.396 72.479 1.00 42.12 183 LYS A CA 1
ATOM 1520 C C . LYS A 1 183 ? -56.263 13.659 72.745 1.00 42.12 183 LYS A C 1
ATOM 1522 O O . LYS A 1 183 ? -55.278 13.623 73.480 1.00 42.12 183 LYS A O 1
ATOM 1527 N N . TYR A 1 184 ? -56.669 14.773 72.133 1.00 41.34 184 TYR A N 1
ATOM 1528 C CA . TYR A 1 184 ? -56.060 16.083 72.379 1.00 41.34 184 TYR A CA 1
ATOM 1529 C C . TYR A 1 184 ? -56.287 16.469 73.849 1.00 41.34 184 TYR A C 1
ATOM 1531 O O . TYR A 1 184 ? -57.427 16.521 74.306 1.00 41.34 184 TYR A O 1
ATOM 1539 N N . MET A 1 185 ? -55.213 16.741 74.590 1.00 43.62 185 MET A N 1
ATOM 1540 C CA . MET A 1 185 ? -55.275 17.326 75.933 1.00 43.62 185 MET A CA 1
ATOM 1541 C C . MET A 1 185 ? -54.710 18.747 75.884 1.00 43.62 185 MET A C 1
ATOM 1543 O O . MET A 1 185 ? -53.776 19.030 75.136 1.00 43.62 185 MET A O 1
ATOM 1547 N N . LYS A 1 186 ? -55.323 19.639 76.666 1.00 39.28 186 LYS A N 1
ATOM 1548 C CA . LYS A 1 186 ? -55.161 21.102 76.614 1.00 39.28 186 LYS A CA 1
ATOM 1549 C C . LYS A 1 186 ? -53.842 21.617 77.222 1.00 39.28 186 LYS A C 1
ATOM 1551 O O . LYS A 1 186 ? -53.509 22.782 77.034 1.00 39.28 186 LYS A O 1
ATOM 1556 N N . ASP A 1 187 ? -53.061 20.756 77.874 1.00 43.94 187 ASP A N 1
ATOM 1557 C CA . ASP A 1 187 ? -51.795 21.127 78.513 1.00 43.94 187 ASP A CA 1
ATOM 1558 C C . ASP A 1 187 ? -50.619 20.844 77.574 1.00 43.94 187 ASP A C 1
ATOM 1560 O O . ASP A 1 187 ? -50.072 19.740 77.535 1.00 43.94 187 ASP A O 1
ATOM 1564 N N . GLY A 1 188 ? -50.268 21.855 76.775 1.00 47.38 188 GLY A N 1
ATOM 1565 C CA . GLY A 1 188 ? -49.373 21.824 75.610 1.00 47.38 188 GLY A CA 1
ATOM 1566 C C . GLY A 1 188 ? -47.910 21.405 75.821 1.00 47.38 188 GLY A C 1
ATOM 1567 O O . GLY A 1 188 ? -47.005 22.098 75.363 1.00 47.38 188 GLY A O 1
ATOM 1568 N N . LYS A 1 189 ? -47.646 20.263 76.465 1.00 44.81 189 LYS A N 1
ATOM 1569 C CA . LYS A 1 189 ? -46.314 19.635 76.529 1.00 44.81 189 LYS A CA 1
ATOM 1570 C C . LYS A 1 189 ? -46.249 18.217 75.955 1.00 44.81 189 LYS A C 1
ATOM 1572 O O . LYS A 1 189 ? -45.147 17.785 75.624 1.00 44.81 189 LYS A O 1
ATOM 1577 N N . TYR A 1 190 ? -47.366 17.498 75.800 1.00 45.34 190 TYR A N 1
ATOM 1578 C CA . TYR A 1 190 ? -47.342 16.096 75.354 1.00 45.34 190 TYR A CA 1
ATOM 1579 C C . TYR A 1 190 ? -48.576 15.710 74.532 1.00 45.34 190 TYR A C 1
ATOM 1581 O O . TYR A 1 190 ? -49.700 16.046 74.900 1.00 45.34 190 TYR A O 1
ATOM 1589 N N . HIS A 1 191 ? -48.371 14.916 73.480 1.00 45.62 191 HIS A N 1
ATOM 1590 C CA . HIS A 1 191 ? -49.442 14.157 72.839 1.00 45.62 191 HIS A CA 1
ATOM 1591 C C . HIS A 1 191 ? -49.515 12.794 73.533 1.00 45.62 191 HIS A C 1
ATOM 1593 O O . HIS A 1 191 ? -48.552 12.033 73.522 1.00 45.62 191 HIS A O 1
ATOM 1599 N N . THR A 1 192 ? -50.628 12.493 74.200 1.00 46.19 192 THR A N 1
ATOM 1600 C CA . THR A 1 192 ? -50.805 11.197 74.872 1.00 46.19 192 THR A CA 1
ATOM 1601 C C . THR A 1 192 ? -51.691 10.323 74.001 1.00 46.19 192 THR A C 1
ATOM 1603 O O . THR A 1 192 ? -52.802 10.729 73.660 1.00 46.19 192 THR A O 1
ATOM 1606 N N . PHE A 1 193 ? -51.203 9.140 73.633 1.00 48.91 193 PHE A N 1
ATOM 1607 C CA . PHE A 1 193 ? -52.028 8.141 72.964 1.00 48.91 193 PHE A CA 1
ATOM 1608 C C . PHE A 1 193 ? -52.582 7.207 74.026 1.00 48.91 193 PHE A C 1
ATOM 1610 O O . PHE A 1 193 ? -51.850 6.721 74.894 1.00 48.91 193 PHE A O 1
ATOM 1617 N N . TYR A 1 194 ? -53.888 7.000 73.961 1.00 47.72 194 TYR A N 1
ATOM 1618 C CA . TYR A 1 194 ? -54.585 6.114 74.868 1.00 47.72 194 TYR A CA 1
ATOM 1619 C C . TYR A 1 194 ? -55.016 4.861 74.115 1.00 47.72 194 TYR A C 1
ATOM 1621 O O . TYR A 1 194 ? -55.374 4.925 72.934 1.00 47.72 194 TYR A O 1
ATOM 1629 N N . ILE A 1 195 ? -54.979 3.738 74.823 1.00 51.16 195 ILE A N 1
ATOM 1630 C CA . ILE A 1 195 ? -55.516 2.468 74.355 1.00 51.16 195 ILE A CA 1
ATOM 1631 C C . ILE A 1 195 ? -56.971 2.411 74.835 1.00 51.16 195 ILE A C 1
ATOM 1633 O O . ILE A 1 195 ? -57.241 2.541 76.032 1.00 51.16 195 ILE A O 1
ATOM 1637 N N . TRP A 1 196 ? -57.895 2.313 73.883 1.00 42.31 196 TRP A N 1
ATOM 1638 C CA . TRP A 1 196 ? -59.342 2.242 74.085 1.00 42.31 196 TRP A CA 1
ATOM 1639 C C . TRP A 1 196 ? -59.791 0.784 73.951 1.00 42.31 196 TRP A C 1
ATOM 1641 O O . TRP A 1 196 ? -59.531 0.175 72.915 1.00 42.31 196 TRP A O 1
ATOM 1651 N N . ASP A 1 197 ? -60.423 0.234 74.990 1.00 47.72 197 ASP A N 1
ATOM 1652 C CA . ASP A 1 197 ? -61.089 -1.079 74.960 1.00 47.72 197 ASP A CA 1
ATOM 1653 C C . ASP A 1 197 ? -62.532 -0.949 74.428 1.00 47.72 197 ASP A C 1
ATOM 1655 O O . ASP A 1 197 ? -63.167 0.098 74.575 1.00 47.72 197 ASP A O 1
ATOM 1659 N N . VAL A 1 198 ? -63.074 -2.030 73.857 1.00 46.62 198 VAL A N 1
ATOM 1660 C CA . VAL A 1 198 ? -64.477 -2.173 73.420 1.00 46.62 198 VAL A CA 1
ATOM 1661 C C . VAL A 1 198 ? -65.474 -1.913 74.559 1.00 46.62 198 VAL A C 1
ATOM 1663 O O . VAL A 1 198 ? -66.611 -1.532 74.295 1.00 46.62 198 VAL A O 1
ATOM 1666 N N . ASN A 1 199 ? -65.060 -2.073 75.822 1.00 51.97 199 ASN A N 1
ATOM 1667 C CA . ASN A 1 199 ? -65.890 -1.817 77.007 1.00 51.97 199 ASN A CA 1
ATOM 1668 C C . ASN A 1 199 ? -65.831 -0.360 77.509 1.00 51.97 199 ASN A C 1
ATOM 1670 O O . ASN A 1 199 ? -66.106 -0.094 78.678 1.00 51.97 199 ASN A O 1
ATOM 1674 N N . ASP A 1 200 ? -65.411 0.580 76.660 1.00 54.94 200 ASP A N 1
ATOM 1675 C CA . ASP A 1 200 ? -65.335 2.023 76.942 1.00 54.94 200 ASP A CA 1
ATOM 1676 C C . ASP A 1 200 ? -64.440 2.403 78.141 1.00 54.94 200 ASP A C 1
ATOM 1678 O O . ASP A 1 200 ? -64.552 3.471 78.749 1.00 54.94 200 ASP A O 1
ATOM 1682 N N . THR A 1 201 ? -63.500 1.514 78.468 1.00 48.16 201 THR A N 1
ATOM 1683 C CA . THR A 1 201 ? -62.550 1.672 79.570 1.00 48.16 201 THR A CA 1
ATOM 1684 C C . THR A 1 201 ? -61.177 2.061 79.014 1.00 48.16 201 THR A C 1
ATOM 1686 O O . THR A 1 201 ? -60.679 1.474 78.053 1.00 48.16 201 THR A O 1
ATOM 1689 N N . TRP A 1 202 ? -60.558 3.099 79.584 1.00 50.81 202 TRP A N 1
ATOM 1690 C CA . TRP A 1 202 ? -59.250 3.596 79.146 1.00 50.81 202 TRP A CA 1
ATOM 1691 C C . TRP A 1 202 ? -58.122 2.916 79.928 1.00 50.81 202 TRP A C 1
ATOM 1693 O O . TRP A 1 202 ? -58.059 3.046 81.152 1.00 50.81 202 TRP A O 1
ATOM 1703 N N . HIS A 1 203 ? -57.200 2.252 79.228 1.00 50.94 203 HIS A N 1
ATOM 1704 C CA . HIS A 1 203 ? -56.054 1.569 79.842 1.00 50.94 203 HIS A CA 1
ATOM 1705 C C . HIS A 1 203 ? -54.719 2.290 79.579 1.00 50.94 203 HIS A C 1
ATOM 1707 O O . HIS A 1 203 ? -54.659 3.272 78.835 1.00 50.94 203 HIS A O 1
ATOM 1713 N N . HIS A 1 204 ? -53.668 1.840 80.284 1.00 46.84 204 HIS A N 1
ATOM 1714 C CA . HIS A 1 204 ? -52.377 2.512 80.488 1.00 46.84 204 HIS A CA 1
ATOM 1715 C C . HIS A 1 204 ? -51.851 3.339 79.300 1.00 46.84 204 HIS A C 1
ATOM 1717 O O . HIS A 1 204 ? -51.817 2.912 78.149 1.00 46.84 204 HIS A O 1
ATOM 1723 N N . CYS A 1 205 ? -51.393 4.551 79.625 1.00 46.84 205 CYS A N 1
ATOM 1724 C CA . CYS A 1 205 ? -50.954 5.552 78.662 1.00 46.84 205 CYS A CA 1
ATOM 1725 C C . CYS A 1 205 ? -49.550 5.277 78.099 1.00 46.84 205 CYS A C 1
ATOM 1727 O O . CYS A 1 205 ? -48.594 5.098 78.856 1.00 46.84 205 CYS A O 1
ATOM 1729 N N . VAL A 1 206 ? -49.398 5.380 76.775 1.00 46.78 206 VAL A N 1
ATOM 1730 C CA . VAL A 1 206 ? -48.084 5.580 76.153 1.00 46.78 206 VAL A CA 1
ATOM 1731 C C . VAL A 1 206 ? -47.885 7.085 75.993 1.00 46.78 206 VAL A C 1
ATOM 1733 O O . VAL A 1 206 ? -48.520 7.749 75.169 1.00 46.78 206 VAL A O 1
ATOM 1736 N N . ARG A 1 207 ? -47.014 7.657 76.831 1.00 39.62 207 ARG A N 1
ATOM 1737 C CA . ARG A 1 207 ? -46.617 9.067 76.728 1.00 39.62 207 ARG A CA 1
ATOM 1738 C C . ARG A 1 207 ? -45.512 9.200 75.690 1.00 39.62 207 ARG A C 1
ATOM 1740 O O . ARG A 1 207 ? -44.349 8.939 75.990 1.00 39.62 207 ARG A O 1
ATOM 1747 N N . VAL A 1 208 ? -45.859 9.669 74.499 1.00 41.00 208 VAL A N 1
ATOM 1748 C CA . VAL A 1 208 ? -44.879 10.085 73.491 1.00 41.00 208 VAL A CA 1
ATOM 1749 C C . VAL A 1 208 ? -44.682 11.595 73.583 1.00 41.00 208 VAL A C 1
ATOM 1751 O O . VAL A 1 208 ? -45.606 12.393 73.439 1.00 41.00 208 VAL A O 1
ATOM 1754 N N . GLY A 1 209 ? -43.456 12.004 73.902 1.00 35.72 209 GLY A N 1
ATOM 1755 C CA . GLY A 1 209 ? -43.082 13.413 73.857 1.00 35.72 209 GLY A CA 1
ATOM 1756 C C . GLY A 1 209 ? -42.996 13.886 72.415 1.00 35.72 209 GLY A C 1
ATOM 1757 O O . GLY A 1 209 ? -42.475 13.166 71.566 1.00 35.72 209 GLY A O 1
ATOM 1758 N N . ALA A 1 210 ? -43.472 15.101 72.138 1.00 38.25 210 ALA A N 1
ATOM 1759 C CA . ALA A 1 210 ? -43.144 15.752 70.879 1.00 38.25 210 ALA A CA 1
ATOM 1760 C C . ALA A 1 210 ? -41.616 15.888 70.797 1.00 38.25 210 ALA A C 1
ATOM 1762 O O . ALA A 1 210 ? -40.980 16.360 71.746 1.00 38.25 210 ALA A O 1
ATOM 1763 N N . ALA A 1 211 ? -41.026 15.449 69.685 1.00 37.19 211 ALA A N 1
ATOM 1764 C CA . ALA A 1 211 ? -39.605 15.642 69.447 1.00 37.19 211 ALA A CA 1
ATOM 1765 C C . ALA A 1 211 ? -39.301 17.145 69.534 1.00 37.19 211 ALA A C 1
ATOM 1767 O O . ALA A 1 211 ? -39.944 17.954 68.859 1.00 37.19 211 ALA A O 1
ATOM 1768 N N . LYS A 1 212 ? -38.349 17.542 70.390 1.00 35.94 212 LYS A N 1
ATOM 1769 C CA . LYS A 1 212 ? -37.861 18.924 70.377 1.00 35.94 212 LYS A CA 1
ATOM 1770 C C . LYS A 1 212 ? -37.324 19.193 68.979 1.00 35.94 212 LYS A C 1
ATOM 1772 O O . LYS A 1 212 ? -36.486 18.438 68.494 1.00 35.94 212 LYS A O 1
ATOM 1777 N N . LYS A 1 213 ? -37.811 20.267 68.357 1.00 33.03 213 LYS A N 1
ATOM 1778 C CA . LYS A 1 213 ? -37.255 20.791 67.112 1.00 33.03 213 LYS A CA 1
ATOM 1779 C C . LYS A 1 213 ? -35.759 21.003 67.356 1.00 33.03 213 LYS A C 1
ATOM 1781 O O . LYS A 1 213 ? -35.400 21.834 68.193 1.00 33.03 213 LYS A O 1
ATOM 1786 N N . ILE A 1 214 ? -34.919 20.195 66.716 1.00 35.81 214 ILE A N 1
ATOM 1787 C CA . ILE A 1 214 ? -33.478 20.430 66.697 1.00 35.81 214 ILE A CA 1
ATOM 1788 C C . ILE A 1 214 ? -33.331 21.769 65.973 1.00 35.81 214 ILE A C 1
ATOM 1790 O O . ILE A 1 214 ? -33.815 21.922 64.852 1.00 35.81 214 ILE A O 1
ATOM 1794 N N . ARG A 1 215 ? -32.854 22.787 66.694 1.00 37.19 215 ARG A N 1
ATOM 1795 C CA . ARG A 1 215 ? -32.462 24.052 66.081 1.00 37.19 215 ARG A CA 1
ATOM 1796 C C . ARG A 1 215 ? -31.077 23.804 65.507 1.00 37.19 215 ARG A C 1
ATOM 1798 O O . ARG A 1 215 ? -30.161 23.573 66.294 1.00 37.19 215 ARG A O 1
ATOM 1805 N N . ASP A 1 216 ? -30.997 23.803 64.187 1.00 39.66 216 ASP A N 1
ATOM 1806 C CA . ASP A 1 216 ? -29.753 24.074 63.475 1.00 39.66 216 ASP A CA 1
ATOM 1807 C C . ASP A 1 216 ? -29.441 25.576 63.567 1.00 39.66 216 ASP A C 1
ATOM 1809 O O . ASP A 1 216 ? -30.411 26.379 63.554 1.00 39.66 216 ASP A O 1
#